Protein AF-A0A395YUE0-F1 (afdb_monomer)

Sequence (355 aa):
MDKTCDLAGKCLRLPASAELCIEQNGLIDNGMIQGRGNNLSVLNVDKPVIGCKLRILGKWKNQVVFDSWFCFDESPSFVSNDIIKNILSLTDGEHFCHIYFQTDRTYYFELPYKGETNLGDKVSFTMSGNKKIRKWSDLNKNEYSFLRIFTIPSNTHLTIDNCFQMLPTNQGAYYIFWEYSKRNIIIDGKGCVAGDAKNHIYNSSIVKGSKYYGEWGYIFCCQACSNFKFSGITLEYAFGDCISYTADYSNENIRNRVANDLLIDNLKIRYARRNGVTVAATNVIVQNTFFEGCGTSSIHGTAPKSAIDFEPDEIRWFPEIGNVNVQMRYCRFINNIHDISSTFNNLYDYGKIAT

Organism: Parabacteroides distasonis (NCBI:txid823)

InterPro domains:
  IPR011050 Pectin lyase fold/virulence factor [SSF51126] (141-343)
  IPR012334 Pectin lyase fold [G3DSA:2.160.20.10] (84-342)

Nearest PDB structures (foldseek):
  4xm3-assembly1_A  TM=6.991E-01  e=7.526E-04  Enterobacteria phage HK620
  4xkw-assembly1_A  TM=6.902E-01  e=2.529E-03  Enterobacteria phage HK620
  7o13-assembly1_A  TM=3.364E-01  e=1.211E-01  Stutzerimonas stutzeri ATCC 14405 = CCUG 16156

Mean predicted aligned error: 5.55 Å

Foldseek 3Di:
DQAEDAPQQEEDEDDAAEEAEDEDNHAYAAYEYEYNAYEYHYPDDPAARYEPHYAYYYAADAQEAELRNYDDDQDLPDACLRSVQRQLRNHRLPHAHEYEADAPHEHEHELPDQDDQCCQVVADWDDDDPDTDGPPCCCVDPVVCSQERDEHRANYEYAHQEEYEYDADSHQAHEPYDAAAHEHYHYEYQYEYADCLLPHDQPDPCSVPDLRRQQHFEPEEHWLYEQHEYYNYEYYLGSHEDEEFAFDPPDPPLNSGAYEQYYAELYEFEAHQEEPYEAQHENYEHELYEYYQFQHVSRVHHPPQEPYEDEVVCCVVNVSSFYANHYYYNYHYYNTPHHYYYPPPDDDDDDRTDD

Secondary structure (DSSP, 8-state):
---EEE-TT-EEEPPTT-EEEEETT-EEESEEEEEEEEEEEEES-SS--B-TTEEEEEEEB-SEEEGGGB-----TT---HHHHHHHHTTB-SSS-EEEEE-SS-EEEE-----S-S-GGGTS-EEEETTEEEE-GGGGGSGGGGGGEEE-PPSSEEEEE-SEEEEPP---SEEEEEEEES-EEEEEESS-EEE-STTT----STTGGG-TTTTSEEEEEEEES-EEEEEES-EEE--SS-SEEEE--TT-SSGGGTSEEEEEEES-EEE--SS-SEEE-EEEEEEES-EEESTT-GGGT--TT-EEEEE--TTTTT-GGGS-EEEEEES-EEES-SEEEEETT-SS----S---

Radius of gyration: 21.12 Å; Cα contacts (8 Å, |Δi|>4): 994; chains: 1; bounding box: 56×43×58 Å

Solvent-accessible surface area (backbone atoms only — not comparable to full-atom values): 17646 Å² total; per-residue (Å²): 125,76,46,73,47,73,44,82,68,37,74,51,71,53,62,70,63,40,74,49,75,44,53,68,42,31,27,41,25,37,21,33,43,34,35,49,52,17,37,71,46,81,43,81,58,98,55,44,34,33,37,83,57,42,42,56,44,64,28,16,63,23,55,61,47,56,53,67,44,39,50,81,64,78,51,85,84,39,72,36,53,62,58,57,50,30,62,54,34,45,38,56,33,79,52,65,21,39,36,38,37,57,61,98,43,55,44,24,27,60,71,86,61,82,73,81,38,66,55,74,81,72,38,56,66,48,73,59,84,97,40,79,47,64,42,66,75,52,62,76,39,77,91,39,48,68,38,46,64,40,61,74,50,23,30,27,34,38,35,35,41,20,34,39,38,38,50,63,48,59,61,35,52,35,24,48,30,44,32,70,66,32,38,47,34,37,39,32,40,70,14,37,44,32,42,28,34,82,63,46,45,71,81,47,82,66,56,75,74,44,87,67,61,25,62,53,15,24,42,34,35,34,29,18,21,31,44,40,37,40,31,45,28,33,36,30,22,8,37,2,22,32,33,35,36,28,53,38,90,82,54,87,54,68,86,63,14,38,13,33,47,34,39,41,34,41,31,38,36,31,35,8,8,13,21,29,30,36,40,11,26,28,43,32,41,41,28,54,26,38,34,34,35,8,18,25,76,93,38,69,34,34,85,88,10,10,29,32,27,32,50,39,78,58,26,90,85,40,64,84,32,36,34,36,68,65,46,78,44,77,60,46,78,44,74,37,69,28,66,68,47,44,52,80,80,76,80,92,78,95,70,93,53,68,79

pLDDT: mean 90.21, std 12.85, range [31.89, 98.94]

Structure (mmCIF, N/CA/C/O backbone):
data_AF-A0A395YUE0-F1
#
_entry.id   AF-A0A395YUE0-F1
#
loop_
_atom_site.group_PDB
_atom_site.id
_atom_site.type_symbol
_atom_site.label_atom_id
_atom_site.label_alt_id
_atom_site.label_comp_id
_atom_site.label_asym_id
_atom_site.label_entity_id
_atom_site.label_seq_id
_atom_site.pdbx_PDB_ins_code
_atom_site.Cartn_x
_atom_site.Cartn_y
_atom_site.Cartn_z
_atom_site.occupancy
_atom_site.B_iso_or_equiv
_atom_site.auth_seq_id
_atom_site.auth_comp_id
_atom_site.auth_asym_id
_atom_site.auth_atom_id
_atom_site.pdbx_PDB_model_num
ATOM 1 N N . MET A 1 1 ? -28.273 0.794 27.130 1.00 49.69 1 MET A N 1
ATOM 2 C CA . MET A 1 1 ? -27.933 2.181 26.751 1.00 49.69 1 MET A CA 1
ATOM 3 C C . MET A 1 1 ? -26.508 2.143 26.261 1.00 49.69 1 MET A C 1
ATOM 5 O O . MET A 1 1 ? -25.656 1.737 27.042 1.00 49.69 1 MET A O 1
ATOM 9 N N . ASP A 1 2 ? -26.273 2.511 25.006 1.00 61.38 2 ASP A N 1
ATOM 10 C CA . ASP A 1 2 ? -24.914 2.693 24.497 1.00 61.38 2 ASP A CA 1
ATOM 11 C C . ASP A 1 2 ? -24.279 3.841 25.303 1.00 61.38 2 ASP A C 1
ATOM 13 O O . ASP A 1 2 ? -24.868 4.919 25.431 1.00 61.38 2 ASP A O 1
ATOM 17 N N . LYS A 1 3 ? -23.143 3.580 25.958 1.00 80.75 3 LYS A N 1
ATOM 18 C CA . LYS A 1 3 ? -22.438 4.583 26.768 1.00 80.75 3 LYS A CA 1
ATOM 19 C C . LYS A 1 3 ? -21.299 5.156 25.940 1.00 80.75 3 LYS A C 1
ATOM 21 O O . LYS A 1 3 ? -20.278 4.498 25.755 1.00 80.75 3 LYS A O 1
ATOM 26 N N . THR A 1 4 ? -21.466 6.391 25.485 1.00 89.56 4 THR A N 1
ATOM 27 C CA . THR A 1 4 ? -20.398 7.130 24.810 1.00 89.56 4 THR A CA 1
ATOM 28 C C . THR A 1 4 ? -19.529 7.862 25.831 1.00 89.56 4 THR A C 1
ATOM 30 O O . THR A 1 4 ? -20.017 8.679 26.612 1.00 89.56 4 THR A O 1
ATOM 33 N N . CYS A 1 5 ? -18.232 7.581 25.815 1.00 93.19 5 CYS A N 1
ATOM 34 C CA . CYS A 1 5 ? -17.178 8.339 26.468 1.00 93.19 5 CYS A CA 1
ATOM 35 C C . CYS A 1 5 ? -16.613 9.362 25.472 1.00 93.19 5 CYS A C 1
ATOM 37 O O . CYS A 1 5 ? -15.752 9.049 24.650 1.00 93.19 5 CYS A O 1
ATOM 39 N N . ASP A 1 6 ? -17.125 10.589 25.538 1.00 95.25 6 ASP A N 1
ATOM 40 C CA . ASP A 1 6 ? -16.590 11.729 24.793 1.00 95.25 6 ASP A CA 1
ATOM 41 C C . ASP A 1 6 ? -15.379 12.311 25.544 1.00 95.25 6 ASP A C 1
ATOM 43 O O . ASP A 1 6 ? -15.501 12.769 26.685 1.00 95.25 6 ASP A O 1
ATOM 47 N N . LEU A 1 7 ? -14.200 12.291 24.916 1.00 96.75 7 LEU A N 1
ATOM 48 C CA . LEU A 1 7 ? -12.974 12.836 25.504 1.00 96.75 7 LEU A CA 1
ATOM 49 C C . LEU A 1 7 ? -12.869 14.370 25.399 1.00 96.75 7 LEU A C 1
ATOM 51 O O . LEU A 1 7 ? -11.935 14.950 25.958 1.00 96.75 7 LEU A O 1
ATOM 55 N N . ALA A 1 8 ? -13.798 15.048 24.721 1.00 96.50 8 ALA A N 1
ATOM 56 C CA . ALA A 1 8 ? -13.849 16.500 24.538 1.00 96.50 8 ALA A CA 1
ATOM 57 C C . ALA A 1 8 ? -12.523 17.102 24.025 1.00 96.50 8 ALA A C 1
ATOM 59 O O . ALA A 1 8 ? -12.035 18.117 24.527 1.00 96.50 8 ALA A O 1
ATOM 60 N N . GLY A 1 9 ? -11.895 16.425 23.063 1.00 96.50 9 GLY A N 1
ATOM 61 C CA . GLY A 1 9 ? -10.602 16.775 22.474 1.00 96.50 9 GLY A CA 1
ATOM 62 C C . GLY A 1 9 ? -9.386 16.491 23.366 1.00 96.50 9 GLY A C 1
ATOM 63 O O . GLY A 1 9 ? -8.257 16.793 22.974 1.00 96.50 9 GLY A O 1
ATOM 64 N N . LYS A 1 10 ? -9.573 15.925 24.566 1.00 97.81 10 LYS A N 1
ATOM 65 C CA . LYS A 1 10 ? -8.487 15.660 25.523 1.00 97.81 10 LYS A CA 1
ATOM 66 C C . LYS A 1 10 ? -7.746 14.360 25.206 1.00 97.81 10 LYS A C 1
ATOM 68 O O . LYS A 1 10 ? -8.186 13.529 24.415 1.00 97.81 10 LYS A O 1
ATOM 73 N N . CYS A 1 11 ? -6.593 14.194 25.855 1.00 97.38 11 CYS A N 1
ATOM 74 C CA . CYS A 1 11 ? -5.769 12.993 25.764 1.00 97.38 11 CYS A CA 1
ATOM 75 C C . CYS A 1 11 ? -5.911 12.133 27.024 1.00 97.38 11 CYS A C 1
ATOM 77 O O . CYS A 1 11 ? -5.526 12.563 28.115 1.00 97.38 11 CYS A O 1
ATOM 79 N N . LEU A 1 12 ? -6.410 10.909 26.860 1.00 96.12 12 LEU A N 1
ATOM 80 C CA . LEU A 1 12 ? -6.368 9.857 27.866 1.00 96.12 12 LEU A CA 1
ATOM 81 C C . LEU A 1 12 ? -5.023 9.123 27.762 1.00 96.12 12 LEU A C 1
ATOM 83 O O . LEU A 1 12 ? -4.766 8.382 26.811 1.00 96.12 12 LEU A O 1
ATOM 87 N N . ARG A 1 13 ? -4.149 9.331 28.750 1.00 96.50 13 ARG A N 1
ATOM 88 C CA . ARG A 1 13 ? -2.855 8.642 28.845 1.00 96.50 13 ARG A CA 1
ATOM 89 C C . ARG A 1 13 ? -3.000 7.419 29.734 1.00 96.50 13 ARG A C 1
ATOM 91 O O . ARG A 1 13 ? -3.295 7.560 30.920 1.00 96.50 13 ARG A O 1
ATOM 98 N N . LEU A 1 14 ? -2.761 6.239 29.173 1.00 95.81 14 LEU A N 1
ATOM 99 C CA . LEU A 1 14 ? -2.869 5.002 29.933 1.00 95.81 14 LEU A CA 1
ATOM 100 C C . LEU A 1 14 ? -1.641 4.802 30.842 1.00 95.81 14 LEU A C 1
ATOM 102 O O . LEU A 1 14 ? -0.514 5.145 30.451 1.00 95.81 14 LEU A O 1
ATOM 106 N N . PRO A 1 15 ? -1.824 4.234 32.049 1.00 94.81 15 PRO A N 1
ATOM 107 C CA . PRO A 1 15 ? -0.714 3.714 32.835 1.00 94.81 15 PRO A CA 1
ATOM 108 C C . PRO A 1 15 ? 0.052 2.660 32.031 1.00 94.81 15 PRO A C 1
ATOM 110 O O . PRO A 1 15 ? -0.541 1.916 31.251 1.00 94.81 15 PRO A O 1
ATOM 113 N N . ALA A 1 16 ? 1.372 2.598 32.202 1.00 93.50 16 ALA A N 1
ATOM 114 C CA . ALA A 1 16 ? 2.200 1.652 31.458 1.00 93.50 16 ALA A CA 1
ATOM 115 C C . ALA A 1 16 ? 1.753 0.204 31.709 1.00 93.50 16 ALA A C 1
ATOM 117 O O . ALA A 1 16 ? 1.457 -0.162 32.845 1.00 93.50 16 ALA A O 1
ATOM 118 N N . SER A 1 17 ? 1.711 -0.595 30.641 1.00 88.31 17 SER A N 1
ATOM 119 C CA . SER A 1 17 ? 1.343 -2.020 30.668 1.00 88.31 17 SER A CA 1
ATOM 120 C C . SER A 1 17 ? -0.068 -2.354 31.179 1.00 88.31 17 SER A C 1
ATOM 122 O O . SER A 1 17 ? -0.376 -3.528 31.362 1.00 88.31 17 SER A O 1
ATOM 124 N N . ALA A 1 18 ? -0.934 -1.362 31.408 1.00 93.75 18 ALA A N 1
ATOM 125 C CA . ALA A 1 18 ? -2.342 -1.603 31.714 1.00 93.75 18 ALA A CA 1
ATOM 126 C C . ALA A 1 18 ? -3.106 -2.149 30.493 1.00 93.75 18 ALA A C 1
ATOM 128 O O . ALA A 1 18 ? -2.681 -1.996 29.345 1.00 93.75 18 ALA A O 1
ATOM 129 N N . GLU A 1 19 ? -4.277 -2.715 30.733 1.00 94.75 19 GLU A N 1
ATOM 130 C CA . GLU A 1 19 ? -5.226 -3.080 29.687 1.00 94.75 19 GLU A CA 1
ATOM 131 C C . GLU A 1 19 ? -6.331 -2.024 29.612 1.00 94.75 19 GLU A C 1
ATOM 133 O O . GLU A 1 19 ? -6.874 -1.609 30.638 1.00 94.75 19 GLU A O 1
ATOM 138 N N . LEU A 1 20 ? -6.647 -1.566 28.401 1.00 95.12 20 LEU A N 1
ATOM 139 C CA . LEU A 1 20 ? -7.863 -0.809 28.132 1.00 95.12 20 LEU A CA 1
ATOM 140 C C . LEU A 1 20 ? -8.921 -1.802 27.650 1.00 95.12 20 LEU A C 1
ATOM 142 O O . LEU A 1 20 ? -8.842 -2.276 26.523 1.00 95.12 20 LEU A O 1
ATOM 146 N N . CYS A 1 21 ? -9.894 -2.119 28.500 1.00 94.12 21 CYS A N 1
ATOM 147 C CA . CYS A 1 21 ? -11.018 -2.977 28.134 1.00 94.12 21 CYS A CA 1
ATOM 148 C C . CYS A 1 21 ? -12.243 -2.122 27.784 1.00 94.12 21 CYS A C 1
ATOM 150 O O . CYS A 1 21 ? -12.598 -1.216 28.545 1.00 94.12 21 CYS A O 1
ATOM 152 N N . ILE A 1 22 ? -12.887 -2.408 26.651 1.00 92.44 22 ILE A N 1
ATOM 153 C CA . ILE A 1 22 ? -14.180 -1.833 26.273 1.00 92.44 22 ILE A CA 1
ATOM 154 C C . ILE A 1 22 ? -15.207 -2.965 26.164 1.00 92.44 22 ILE A C 1
ATOM 156 O O . ILE A 1 22 ? -15.038 -3.901 25.383 1.00 92.44 22 ILE A O 1
ATOM 160 N N . GLU A 1 23 ? -16.278 -2.862 26.951 1.00 88.50 23 GLU A N 1
ATOM 161 C CA . GLU A 1 23 ? -17.334 -3.874 27.074 1.00 88.50 23 GLU A CA 1
ATOM 162 C C . GLU A 1 23 ? -18.720 -3.279 26.763 1.00 88.50 23 GLU A C 1
ATOM 164 O O . GLU A 1 23 ? -18.918 -2.063 26.832 1.00 88.50 23 GLU A O 1
ATOM 169 N N . GLN A 1 24 ? -19.707 -4.142 26.487 1.00 81.06 24 GLN A N 1
ATOM 170 C CA . GLN A 1 24 ? -21.148 -3.815 26.496 1.00 81.06 24 GLN A CA 1
ATOM 171 C C . GLN A 1 24 ? -21.563 -2.626 25.598 1.00 81.06 24 GLN A C 1
ATOM 173 O O . GLN A 1 24 ? -22.398 -1.807 25.988 1.00 81.06 24 GLN A O 1
ATOM 178 N N . ASN A 1 25 ? -21.004 -2.528 24.388 1.00 78.81 25 ASN A N 1
ATOM 179 C CA . ASN A 1 25 ? -21.237 -1.432 23.430 1.00 78.81 25 ASN A CA 1
ATOM 180 C C . ASN A 1 25 ? -20.823 -0.041 23.956 1.00 78.81 25 ASN A C 1
ATOM 182 O O . ASN A 1 25 ? -21.442 0.973 23.621 1.00 78.81 25 ASN A O 1
ATOM 186 N N . GLY A 1 26 ? -19.786 0.026 24.798 1.00 90.44 26 GLY A N 1
ATOM 187 C CA . GLY A 1 26 ? -19.111 1.285 25.106 1.00 90.44 26 GLY A CA 1
ATOM 188 C C . GLY A 1 26 ? -18.445 1.875 23.860 1.00 90.44 26 GLY A C 1
ATOM 189 O O . GLY A 1 26 ? -17.808 1.155 23.099 1.00 90.44 26 GLY A O 1
ATOM 190 N N . LEU A 1 27 ? -18.575 3.185 23.663 1.00 93.94 27 LEU A N 1
ATOM 191 C CA . LEU A 1 27 ? -17.957 3.910 22.551 1.00 93.94 27 LEU A CA 1
ATOM 192 C C . LEU A 1 27 ? -17.028 4.987 23.106 1.00 93.94 27 LEU A C 1
ATOM 194 O O . LEU A 1 27 ? -17.472 5.798 23.910 1.00 93.94 27 LEU A O 1
ATOM 198 N N . ILE A 1 28 ? -15.770 5.042 22.676 1.00 95.75 28 ILE A N 1
ATOM 199 C CA . ILE A 1 28 ? -14.848 6.143 22.996 1.00 95.75 28 ILE A CA 1
ATOM 200 C C . ILE A 1 28 ? -14.572 6.983 21.746 1.00 95.75 28 ILE A C 1
ATOM 202 O O . ILE A 1 28 ? -14.241 6.441 20.692 1.00 95.75 28 ILE A O 1
ATOM 206 N N . ASP A 1 29 ? -14.723 8.305 21.844 1.00 96.69 29 ASP A N 1
ATOM 207 C CA . ASP A 1 29 ? -14.589 9.206 20.691 1.00 96.69 29 ASP A CA 1
ATOM 208 C C . ASP A 1 29 ? -14.068 10.605 21.074 1.00 96.69 29 ASP A C 1
ATOM 210 O O . ASP A 1 29 ? -13.910 10.936 22.251 1.00 96.69 29 ASP A O 1
ATOM 214 N N . ASN A 1 30 ? -13.819 11.434 20.055 1.00 96.25 30 ASN A N 1
ATOM 215 C CA . ASN A 1 30 ? -13.556 12.871 20.152 1.00 96.25 30 ASN A CA 1
ATOM 216 C C . ASN A 1 30 ? -12.376 13.215 21.075 1.00 96.25 30 ASN A C 1
ATOM 218 O O . ASN A 1 30 ? -12.513 13.930 22.067 1.00 96.25 30 ASN A O 1
ATOM 222 N N . GLY A 1 31 ? -11.187 12.710 20.750 1.00 97.31 31 GLY A N 1
ATOM 223 C CA . GLY A 1 31 ? -9.967 12.984 21.506 1.00 97.31 31 GLY A CA 1
ATOM 224 C C . GLY A 1 31 ? -8.824 12.053 21.136 1.00 97.31 31 GLY A C 1
ATOM 225 O O . GLY A 1 31 ? -8.735 11.570 20.009 1.00 97.31 31 GLY A O 1
ATOM 226 N N . MET A 1 32 ? -7.923 11.811 22.084 1.00 98.06 32 MET A N 1
ATOM 227 C CA . MET A 1 32 ? -6.752 10.959 21.881 1.00 98.06 32 MET A CA 1
ATOM 228 C C . MET A 1 32 ? -6.652 9.897 22.972 1.00 98.06 32 MET A C 1
ATOM 230 O O . MET A 1 32 ? -6.802 10.216 24.151 1.00 98.06 32 MET A O 1
ATOM 234 N N . ILE A 1 33 ? -6.299 8.670 22.595 1.00 97.19 33 ILE A N 1
ATOM 235 C CA . ILE A 1 33 ? -5.817 7.650 23.533 1.00 97.19 33 ILE A CA 1
ATOM 236 C C . ILE A 1 33 ? -4.336 7.384 23.281 1.00 97.19 33 ILE A C 1
ATOM 238 O O . ILE A 1 33 ? -3.911 7.205 22.139 1.00 97.19 33 ILE A O 1
ATOM 242 N N . GLN A 1 34 ? -3.533 7.376 24.345 1.00 97.31 34 GLN A N 1
ATOM 243 C CA . GLN A 1 34 ? -2.093 7.150 24.246 1.00 97.31 34 GLN A CA 1
ATOM 244 C C . GLN A 1 34 ? -1.657 5.922 25.048 1.00 97.31 34 GLN A C 1
ATOM 246 O O . GLN A 1 34 ? -1.639 5.953 26.283 1.00 97.31 34 GLN A O 1
ATOM 251 N N . GLY A 1 35 ? -1.239 4.882 24.323 1.00 96.56 35 GLY A N 1
ATOM 252 C CA . GLY A 1 35 ? -0.668 3.656 24.868 1.00 96.56 35 GLY A CA 1
ATOM 253 C C . GLY A 1 35 ? 0.822 3.782 25.210 1.00 96.56 35 GLY A C 1
ATOM 254 O O . GLY A 1 35 ? 1.588 4.528 24.592 1.00 96.56 35 GLY A O 1
ATOM 255 N N . ARG A 1 36 ? 1.257 3.030 26.213 1.00 95.12 36 ARG A N 1
ATOM 256 C CA . ARG A 1 36 ? 2.627 2.904 26.726 1.00 95.12 36 ARG A CA 1
ATOM 257 C C . ARG A 1 36 ? 2.970 1.420 26.906 1.00 95.12 36 ARG A C 1
ATOM 259 O O . ARG A 1 36 ? 3.405 1.005 27.978 1.00 95.12 36 ARG A O 1
ATOM 266 N N . GLY A 1 37 ? 2.737 0.631 25.856 1.00 94.50 37 GLY A N 1
ATOM 267 C CA . GLY A 1 37 ? 2.844 -0.831 25.872 1.00 94.50 37 GLY A CA 1
ATOM 268 C C . GLY A 1 37 ? 1.578 -1.512 26.396 1.00 94.50 37 GLY A C 1
ATOM 269 O O . GLY A 1 37 ? 1.680 -2.530 27.071 1.00 94.50 37 GLY A O 1
ATOM 270 N N . ASN A 1 38 ? 0.417 -0.906 26.143 1.00 96.00 38 ASN A N 1
ATOM 271 C CA . ASN A 1 38 ? -0.894 -1.383 26.587 1.00 96.00 38 ASN A CA 1
ATOM 272 C C . ASN A 1 38 ? -1.518 -2.351 25.574 1.00 96.00 38 ASN A C 1
ATOM 274 O O . ASN A 1 38 ? -1.152 -2.331 24.399 1.00 96.00 38 ASN A O 1
ATOM 278 N N . ASN A 1 39 ? -2.518 -3.109 26.018 1.00 95.38 39 ASN A N 1
ATOM 279 C CA . ASN A 1 39 ? -3.440 -3.843 25.148 1.00 95.38 39 ASN A CA 1
ATOM 280 C C . ASN A 1 39 ? -4.806 -3.154 25.136 1.00 95.38 39 ASN A C 1
ATOM 282 O O . ASN A 1 39 ? -5.201 -2.543 26.131 1.00 95.38 39 ASN A O 1
ATOM 286 N N . LEU A 1 40 ? -5.503 -3.254 24.009 1.00 95.94 40 LEU A N 1
ATOM 287 C CA . LEU A 1 40 ? -6.905 -2.905 23.848 1.00 95.94 40 LEU A CA 1
ATOM 288 C C . LEU A 1 40 ? -7.698 -4.204 23.686 1.00 95.94 40 LEU A C 1
ATOM 290 O O . LEU A 1 40 ? -7.522 -4.917 22.701 1.00 95.94 40 LEU A O 1
ATOM 294 N N . SER A 1 41 ? -8.595 -4.469 24.627 1.00 94.31 41 SER A N 1
ATOM 295 C CA . SER A 1 41 ? -9.501 -5.613 24.572 1.00 94.31 41 SER A CA 1
ATOM 296 C C . SER A 1 41 ? -10.923 -5.141 24.337 1.00 94.31 41 SER A C 1
ATOM 298 O O . SER A 1 41 ? -11.395 -4.188 24.959 1.00 94.31 41 SER A O 1
ATOM 300 N N . VAL A 1 42 ? -11.601 -5.818 23.420 1.00 93.31 42 VAL A N 1
ATOM 301 C CA . VAL A 1 42 ? -12.944 -5.477 22.960 1.00 93.31 42 VAL A CA 1
ATOM 302 C C . VAL A 1 42 ? -13.817 -6.715 23.159 1.00 93.31 42 VAL A C 1
ATOM 304 O O . VAL A 1 42 ? -13.632 -7.716 22.469 1.00 93.31 42 VAL A O 1
ATOM 307 N N . LEU A 1 43 ? -14.705 -6.681 24.158 1.00 88.75 43 LEU A N 1
ATOM 308 C CA . LEU A 1 43 ? -15.433 -7.860 24.646 1.00 88.75 43 LEU A CA 1
ATOM 309 C C . LEU A 1 43 ? -16.952 -7.694 24.517 1.00 88.75 43 LEU A C 1
ATOM 311 O O . LEU A 1 43 ? -17.506 -6.663 24.902 1.00 88.75 43 LEU A O 1
ATOM 315 N N . ASN A 1 44 ? -17.632 -8.755 24.064 1.00 79.75 44 ASN A N 1
ATOM 316 C CA . ASN A 1 44 ? -19.099 -8.851 23.999 1.00 79.75 44 ASN A CA 1
ATOM 317 C C . ASN A 1 44 ? -19.756 -7.651 23.292 1.00 79.75 44 ASN A C 1
ATOM 319 O O . ASN A 1 44 ? -20.623 -6.983 23.862 1.00 79.75 44 ASN A O 1
ATOM 323 N N . VAL A 1 45 ? -19.308 -7.353 22.072 1.00 75.50 45 VAL A N 1
ATOM 324 C CA . VAL A 1 45 ? -19.790 -6.209 21.290 1.00 75.50 45 VAL A CA 1
ATOM 325 C C . VAL A 1 45 ? -20.170 -6.603 19.873 1.00 75.50 45 VAL A C 1
ATOM 327 O O . VAL A 1 45 ? -19.389 -7.232 19.166 1.00 75.50 45 VAL A O 1
ATOM 330 N N . ASP A 1 46 ? -21.349 -6.132 19.469 1.00 83.81 46 ASP A N 1
ATOM 331 C CA . ASP A 1 46 ? -21.893 -6.258 18.110 1.00 83.81 46 ASP A CA 1
ATOM 332 C C . ASP A 1 46 ? -21.790 -4.933 17.330 1.00 83.81 46 ASP A C 1
ATOM 334 O O . ASP A 1 46 ? -22.217 -4.832 16.179 1.00 83.81 46 ASP A O 1
ATOM 338 N N . LYS A 1 47 ? -21.267 -3.882 17.973 1.00 89.19 47 LYS A N 1
ATOM 339 C CA . LYS A 1 47 ? -21.147 -2.526 17.432 1.00 89.19 47 LYS A CA 1
ATOM 340 C C . LYS A 1 47 ? -19.714 -2.008 17.560 1.00 89.19 47 LYS A C 1
ATOM 342 O O . LYS A 1 47 ? -18.988 -2.443 18.456 1.00 89.19 47 LYS A O 1
ATOM 347 N N . PRO A 1 48 ? -19.324 -1.028 16.728 1.00 93.56 48 PRO A N 1
ATOM 348 C CA . PRO A 1 48 ? -18.057 -0.336 16.895 1.00 93.56 48 PRO A CA 1
ATOM 349 C C . PRO A 1 48 ? -17.896 0.310 18.274 1.00 93.56 48 PRO A C 1
ATOM 351 O O . PRO A 1 48 ? -18.855 0.831 18.845 1.00 93.56 48 PRO A O 1
ATOM 354 N N . VAL A 1 49 ? -16.659 0.320 18.765 1.00 95.25 49 VAL A N 1
ATOM 355 C CA . VAL A 1 49 ? -16.277 0.816 20.097 1.00 95.25 49 VAL A CA 1
ATOM 356 C C . VAL A 1 49 ? -15.345 2.028 20.051 1.00 95.25 49 VAL A C 1
ATOM 358 O O . VAL A 1 49 ? -15.145 2.699 21.062 1.00 95.25 49 VAL A O 1
ATOM 361 N N . ILE A 1 50 ? -14.788 2.343 18.882 1.00 96.62 50 ILE A N 1
ATOM 362 C CA . ILE A 1 50 ? -13.923 3.499 18.640 1.00 96.62 50 ILE A CA 1
ATOM 363 C C . ILE A 1 50 ? -14.587 4.412 17.615 1.00 96.62 50 ILE A C 1
ATOM 365 O O . ILE A 1 50 ? -14.857 3.994 16.493 1.00 96.62 50 ILE A O 1
ATOM 369 N N . GLY A 1 51 ? -14.829 5.667 17.983 1.00 96.06 51 GLY A N 1
ATOM 370 C CA . GLY A 1 51 ? -15.467 6.643 17.105 1.00 96.06 51 GLY A CA 1
ATOM 371 C C . GLY A 1 51 ? -14.536 7.242 16.046 1.00 96.06 51 GLY A C 1
ATOM 372 O O . GLY A 1 51 ? -13.308 7.171 16.137 1.00 96.06 51 GLY A O 1
ATOM 373 N N . CYS A 1 52 ? -15.138 7.864 15.027 1.00 94.75 52 CYS A N 1
ATOM 374 C CA . CYS A 1 52 ? -14.424 8.413 13.868 1.00 94.75 52 CYS A CA 1
ATOM 375 C C . CYS A 1 52 ? -13.526 9.621 14.194 1.00 94.75 52 CYS A C 1
ATOM 377 O O . CYS A 1 52 ? -12.710 10.003 13.359 1.00 94.75 52 CYS A O 1
ATOM 379 N N . LYS A 1 53 ? -13.684 10.259 15.362 1.00 95.06 53 LYS A N 1
ATOM 380 C CA . LYS A 1 53 ? -12.927 11.454 15.779 1.00 95.06 53 LYS A CA 1
ATOM 381 C C . LYS A 1 53 ? -11.867 11.138 16.835 1.00 95.06 53 LYS A C 1
ATOM 383 O O . LYS A 1 53 ? -11.254 12.057 17.386 1.00 95.06 53 LYS A O 1
ATOM 388 N N . LEU A 1 54 ? -11.654 9.863 17.156 1.00 97.19 54 LEU A N 1
ATOM 389 C CA . LEU A 1 54 ? -10.582 9.439 18.044 1.00 97.19 54 LEU A CA 1
ATOM 390 C C . LEU A 1 54 ? -9.253 9.359 17.287 1.00 97.19 54 LEU A C 1
ATOM 392 O O . LEU A 1 54 ? -9.208 8.967 16.124 1.00 97.19 54 LEU A O 1
ATOM 396 N N . ARG A 1 55 ? -8.143 9.660 17.963 1.00 97.44 55 ARG A N 1
ATOM 397 C CA . ARG A 1 55 ? -6.790 9.343 17.487 1.00 97.44 55 ARG A CA 1
ATOM 398 C C . ARG A 1 55 ? -6.093 8.397 18.456 1.00 97.44 55 ARG A C 1
ATOM 400 O O . ARG A 1 55 ? -6.087 8.630 19.666 1.00 97.44 55 ARG A O 1
ATOM 407 N N . ILE A 1 56 ? -5.466 7.360 17.919 1.00 97.62 56 ILE A N 1
ATOM 408 C CA . ILE A 1 56 ? -4.712 6.364 18.679 1.00 97.62 56 ILE A CA 1
ATOM 409 C C . ILE A 1 56 ? -3.224 6.655 18.526 1.00 97.62 56 ILE A C 1
ATOM 411 O O . ILE A 1 56 ? -2.716 6.795 17.418 1.00 97.62 56 ILE A O 1
ATOM 415 N N . LEU A 1 57 ? -2.526 6.781 19.652 1.00 96.31 57 LEU A N 1
ATOM 416 C CA . LEU A 1 57 ? -1.108 7.129 19.712 1.00 96.31 57 LEU A CA 1
ATOM 417 C C . LEU A 1 57 ? -0.350 6.174 20.637 1.00 96.31 57 LEU A C 1
ATOM 419 O O . LEU A 1 57 ? -0.933 5.518 21.503 1.00 96.31 57 LEU A O 1
ATOM 423 N N . GLY A 1 58 ? 0.977 6.191 20.536 1.00 95.00 58 GLY A N 1
ATOM 424 C CA . GLY A 1 58 ? 1.861 5.476 21.455 1.00 95.00 58 GLY A CA 1
ATOM 425 C C . GLY A 1 58 ? 2.103 4.021 21.060 1.00 95.00 58 GLY A C 1
ATOM 426 O O . GLY A 1 58 ? 1.988 3.670 19.893 1.00 95.00 58 GLY A O 1
ATOM 427 N N . LYS A 1 59 ? 2.509 3.196 22.031 1.00 95.56 59 LYS A N 1
ATOM 428 C CA . LYS A 1 59 ? 2.836 1.777 21.810 1.00 95.56 59 LYS A CA 1
ATOM 429 C C . LYS A 1 59 ? 1.703 0.879 22.298 1.00 95.56 59 LYS A C 1
ATOM 431 O O . LYS A 1 59 ? 1.276 1.027 23.448 1.00 95.56 59 LYS A O 1
ATOM 436 N N . TRP A 1 60 ? 1.306 -0.079 21.467 1.00 97.44 60 TRP A N 1
ATOM 437 C CA . TRP A 1 60 ? 0.225 -1.027 21.730 1.00 97.44 60 TRP A CA 1
ATOM 438 C C . TRP A 1 60 ? 0.671 -2.454 21.408 1.00 97.44 60 TRP A C 1
ATOM 440 O O . TRP A 1 60 ? 1.306 -2.676 20.387 1.00 97.44 60 TRP A O 1
ATOM 450 N N . LYS A 1 61 ? 0.363 -3.416 22.276 1.00 96.50 61 LYS A N 1
ATOM 451 C CA . LYS A 1 61 ? 0.852 -4.804 22.198 1.00 96.50 61 LYS A CA 1
ATOM 452 C C . LYS A 1 61 ? -0.238 -5.799 21.795 1.00 96.50 61 LYS A C 1
ATOM 454 O O . LYS A 1 61 ? -0.174 -6.975 22.154 1.00 96.50 61 LYS A O 1
ATOM 459 N N . ASN A 1 62 ? -1.247 -5.324 21.066 1.00 97.88 62 ASN A N 1
ATOM 460 C CA . ASN A 1 62 ? -2.349 -6.175 20.638 1.00 97.88 62 ASN A CA 1
ATOM 461 C C . ASN A 1 62 ? -1.828 -7.332 19.789 1.00 97.88 62 ASN A C 1
ATOM 463 O O . ASN A 1 62 ? -0.988 -7.139 18.914 1.00 97.88 62 ASN A O 1
ATOM 467 N N . GLN A 1 63 ? -2.354 -8.525 20.046 1.00 97.19 63 GLN A N 1
ATOM 468 C CA . GLN A 1 63 ? -2.093 -9.700 19.214 1.00 97.19 63 GLN A CA 1
ATOM 469 C C . GLN A 1 63 ? -3.042 -9.759 18.020 1.00 97.19 63 GLN A C 1
ATOM 471 O O . GLN A 1 63 ? -2.679 -10.276 16.968 1.00 97.19 63 GLN A O 1
ATOM 476 N N . VAL A 1 64 ? -4.257 -9.237 18.197 1.00 97.88 64 VAL A N 1
ATOM 477 C CA . VAL A 1 64 ? -5.300 -9.203 17.179 1.00 97.88 64 VAL A CA 1
ATOM 478 C C . VAL A 1 64 ? -5.981 -7.841 17.208 1.00 97.88 64 VAL A C 1
ATOM 480 O O . VAL A 1 64 ? -6.227 -7.303 18.285 1.00 97.88 64 VAL A O 1
ATOM 483 N N . VAL A 1 65 ? -6.286 -7.295 16.034 1.00 98.19 65 VAL A N 1
ATOM 484 C CA . VAL A 1 65 ? -7.069 -6.067 15.852 1.00 98.19 65 VAL A CA 1
ATOM 485 C C . VAL A 1 65 ? -8.092 -6.308 14.752 1.00 98.19 65 VAL A C 1
ATOM 487 O O . VAL A 1 65 ? -7.750 -6.851 13.704 1.00 98.19 65 VAL A O 1
ATOM 490 N N . PHE A 1 66 ? -9.331 -5.874 14.959 1.00 97.38 66 PHE A N 1
ATOM 491 C CA . PHE A 1 66 ? -10.362 -5.911 13.924 1.00 97.38 66 PHE A CA 1
ATOM 492 C C . PHE A 1 66 ? -10.758 -4.493 13.532 1.00 97.38 66 PHE A C 1
ATOM 494 O O . PHE A 1 66 ? -10.984 -3.637 14.389 1.00 97.38 66 PHE A O 1
ATOM 501 N N . ASP A 1 67 ? -10.887 -4.242 12.234 1.00 97.25 67 ASP A N 1
ATOM 502 C CA . ASP A 1 67 ? -11.401 -2.973 11.729 1.00 97.25 67 ASP A CA 1
ATOM 503 C C . ASP A 1 67 ? -12.851 -2.715 12.182 1.00 97.25 67 ASP A C 1
ATOM 505 O O . ASP A 1 67 ? -13.251 -1.561 12.351 1.00 97.25 67 ASP A O 1
ATOM 509 N N . SER A 1 68 ? -13.624 -3.766 12.482 1.00 95.19 68 SER A N 1
ATOM 510 C CA . SER A 1 68 ? -14.969 -3.678 13.070 1.00 95.19 68 SER A CA 1
ATOM 511 C C . SER A 1 68 ? -15.040 -2.966 14.420 1.00 95.19 68 SER A C 1
ATOM 513 O O . SER A 1 68 ? -16.101 -2.450 14.773 1.00 95.19 68 SER A O 1
ATOM 515 N N . TRP A 1 69 ? -13.920 -2.831 15.137 1.00 96.06 69 TRP A N 1
ATOM 516 C CA . TRP A 1 69 ? -13.853 -2.029 16.361 1.00 96.06 69 TRP A CA 1
ATOM 517 C C . TRP A 1 69 ? -14.072 -0.536 16.109 1.00 96.06 69 TRP A C 1
ATOM 519 O O . TRP A 1 69 ? -14.397 0.200 17.039 1.00 96.06 69 TRP A O 1
ATOM 529 N N . PHE A 1 70 ? -13.908 -0.083 14.868 1.00 96.44 70 PHE A N 1
ATOM 530 C CA . PHE A 1 70 ? -13.957 1.318 14.485 1.00 96.44 70 PHE A CA 1
ATOM 531 C C . PHE A 1 70 ? -15.280 1.656 13.811 1.00 96.44 70 PHE A C 1
ATOM 533 O O . PHE A 1 70 ? -15.779 0.914 12.957 1.00 96.44 70 PHE A O 1
ATOM 540 N N . CYS A 1 71 ? -15.848 2.799 14.199 1.00 95.00 71 CYS A N 1
ATOM 541 C CA . CYS A 1 71 ? -16.928 3.428 13.464 1.00 95.00 71 CYS A CA 1
ATOM 542 C C . CYS A 1 71 ? -16.466 3.657 12.027 1.00 95.00 71 CYS A C 1
ATOM 544 O O . CYS A 1 71 ? -15.299 3.949 11.768 1.00 95.00 71 CYS A O 1
ATOM 546 N N . PHE A 1 72 ? -17.399 3.503 11.102 1.00 92.94 72 PHE A N 1
ATOM 547 C CA . PHE A 1 72 ? -17.143 3.542 9.677 1.00 92.94 72 PHE A CA 1
ATOM 548 C C . PHE A 1 72 ? -18.300 4.271 8.998 1.00 92.94 72 PHE A C 1
ATOM 550 O O . PHE A 1 72 ? -19.447 4.147 9.427 1.00 92.94 72 PHE A O 1
ATOM 557 N N . ASP A 1 73 ? -17.976 5.036 7.964 1.00 92.44 73 ASP A N 1
ATOM 558 C CA . ASP A 1 73 ? -18.932 5.672 7.068 1.00 92.44 73 ASP A CA 1
ATOM 559 C C . ASP A 1 73 ? -18.591 5.194 5.655 1.00 92.44 73 ASP A C 1
ATOM 561 O O . ASP A 1 73 ? -17.466 5.358 5.180 1.00 92.44 73 ASP A O 1
ATOM 565 N N . GLU A 1 74 ? -19.562 4.537 5.027 1.00 89.12 74 GLU A N 1
ATOM 566 C CA . GLU A 1 74 ? -19.434 3.923 3.707 1.00 89.12 74 GLU A CA 1
ATOM 567 C C . GLU A 1 74 ? -19.506 4.933 2.556 1.00 89.12 74 GLU A C 1
ATOM 569 O O . GLU A 1 74 ? -19.297 4.570 1.396 1.00 89.12 74 GLU A O 1
ATOM 574 N N . SER A 1 75 ? -19.799 6.203 2.853 1.00 93.94 75 SER A N 1
ATOM 575 C CA . SER A 1 75 ? -19.903 7.242 1.841 1.00 93.94 75 SER A CA 1
ATOM 576 C C . SER A 1 75 ? -18.571 7.442 1.104 1.00 93.94 75 SER A C 1
ATOM 578 O O . SER A 1 75 ? -17.539 7.672 1.741 1.00 93.94 75 SER A O 1
ATOM 580 N N . PRO A 1 76 ? -18.578 7.519 -0.241 1.00 90.94 76 PRO A N 1
ATOM 581 C CA . PRO A 1 76 ? -17.403 7.895 -1.030 1.00 90.94 76 PRO A CA 1
ATOM 582 C C . PRO A 1 76 ? -16.806 9.264 -0.683 1.00 90.94 76 PRO A C 1
ATOM 584 O O . PRO A 1 76 ? -15.673 9.555 -1.058 1.00 90.94 76 PRO A O 1
ATOM 587 N N . SER A 1 77 ? -17.557 10.129 0.008 1.00 93.62 77 SER A N 1
ATOM 588 C CA . SER A 1 77 ? -17.064 11.426 0.479 1.00 93.62 77 SER A CA 1
ATOM 589 C C . SER A 1 77 ? -16.327 11.355 1.818 1.00 93.62 77 SER A C 1
ATOM 591 O O . SER A 1 77 ? -15.754 12.359 2.242 1.00 93.62 77 SER A O 1
ATOM 593 N N . PHE A 1 78 ? -16.386 10.223 2.522 1.00 96.00 78 PHE A N 1
ATOM 594 C CA . PHE A 1 78 ? -15.787 10.077 3.838 1.00 96.00 78 PHE A CA 1
ATOM 595 C C . PHE A 1 78 ? -14.337 9.589 3.730 1.00 96.00 78 PHE A C 1
ATOM 597 O O . PHE A 1 78 ? -14.050 8.476 3.294 1.00 96.00 78 PHE A O 1
ATOM 604 N N . VAL A 1 79 ? -13.401 10.441 4.151 1.00 97.00 79 VAL A N 1
ATOM 605 C CA . VAL A 1 79 ? -11.963 10.164 4.085 1.00 97.00 79 VAL A CA 1
ATOM 606 C C . VAL A 1 79 ? -11.518 9.367 5.311 1.00 97.00 79 VAL A C 1
ATOM 608 O O . VAL A 1 79 ? -11.447 9.877 6.426 1.00 97.00 79 VAL A O 1
ATOM 611 N N . SER A 1 80 ? -11.142 8.114 5.088 1.00 97.75 80 SER A N 1
ATOM 612 C CA . SER A 1 80 ? -10.847 7.117 6.119 1.00 97.75 80 SER A CA 1
ATOM 613 C C . SER A 1 80 ? -9.384 7.065 6.571 1.00 97.75 80 SER A C 1
ATOM 615 O O . SER A 1 80 ? -8.995 6.146 7.295 1.00 97.75 80 SER A O 1
ATOM 617 N N . ASN A 1 81 ? -8.549 8.029 6.165 1.00 98.00 81 ASN A N 1
ATOM 618 C CA . ASN A 1 81 ? -7.120 8.044 6.492 1.00 98.00 81 ASN A CA 1
ATOM 619 C C . ASN A 1 81 ? -6.849 7.859 7.991 1.00 98.00 81 ASN A C 1
ATOM 621 O O . ASN A 1 81 ? -5.965 7.086 8.354 1.00 98.00 81 ASN A O 1
ATOM 625 N N . ASP A 1 82 ? -7.587 8.557 8.855 1.00 96.94 82 ASP A N 1
ATOM 626 C CA . ASP A 1 82 ? -7.358 8.497 10.301 1.00 96.94 82 ASP A CA 1
ATOM 627 C C . ASP A 1 82 ? -7.811 7.164 10.908 1.00 96.94 82 ASP A C 1
ATOM 629 O O . ASP A 1 82 ? -7.136 6.649 11.796 1.00 96.94 82 ASP A O 1
ATOM 633 N N . ILE A 1 83 ? -8.871 6.542 10.380 1.00 97.75 83 ILE A N 1
ATOM 634 C CA . ILE A 1 83 ? -9.309 5.207 10.814 1.00 97.75 83 ILE A CA 1
ATOM 635 C C . ILE A 1 83 ? -8.247 4.164 10.464 1.00 97.75 83 ILE A C 1
ATOM 637 O O . ILE A 1 83 ? -7.802 3.436 11.349 1.00 97.75 83 ILE A O 1
ATOM 641 N N . ILE A 1 84 ? -7.782 4.132 9.208 1.00 98.38 84 ILE A N 1
ATOM 642 C CA . ILE A 1 84 ? -6.735 3.191 8.778 1.00 98.38 84 ILE A CA 1
ATOM 643 C C . ILE A 1 84 ? -5.467 3.395 9.622 1.00 98.38 84 ILE A C 1
ATOM 645 O O . ILE A 1 84 ? -4.896 2.431 10.132 1.00 98.38 84 ILE A O 1
ATOM 649 N N . LYS A 1 85 ? -5.047 4.650 9.842 1.00 98.19 85 LYS A N 1
ATOM 650 C CA . LYS A 1 85 ? -3.879 4.971 10.682 1.00 98.19 85 LYS A CA 1
ATOM 651 C C . LYS A 1 85 ? -4.062 4.528 12.128 1.00 98.19 85 LYS A C 1
ATOM 653 O O . LYS A 1 85 ? -3.110 4.027 12.719 1.00 98.19 85 LYS A O 1
ATOM 658 N N . ASN A 1 86 ? -5.249 4.699 12.701 1.00 98.38 86 ASN A N 1
ATOM 659 C CA . ASN A 1 86 ? -5.534 4.255 14.061 1.00 98.38 86 ASN A CA 1
ATOM 660 C C . ASN A 1 86 ? -5.477 2.729 14.183 1.00 98.38 86 ASN A C 1
ATOM 662 O O . ASN A 1 86 ? -4.851 2.234 15.117 1.00 98.38 86 ASN A O 1
ATOM 666 N N . ILE A 1 87 ? -6.069 1.999 13.231 1.00 98.50 87 ILE A N 1
ATOM 667 C CA . ILE A 1 87 ? -6.010 0.532 13.170 1.00 98.50 87 ILE A CA 1
ATOM 668 C C . ILE A 1 87 ? -4.547 0.069 13.120 1.00 98.50 87 ILE A C 1
ATOM 670 O O . ILE A 1 87 ? -4.122 -0.728 13.954 1.00 98.50 87 ILE A O 1
ATOM 674 N N . LEU A 1 88 ? -3.744 0.630 12.209 1.00 98.38 88 LEU A N 1
ATOM 675 C CA . LEU A 1 88 ? -2.317 0.299 12.081 1.00 98.38 88 LEU A CA 1
ATOM 676 C C . LEU A 1 88 ? -1.485 0.713 13.310 1.00 98.38 88 LEU A C 1
ATOM 678 O O . LEU A 1 88 ? -0.440 0.125 13.568 1.00 98.38 88 LEU A O 1
ATOM 682 N N . SER A 1 89 ? -1.934 1.706 14.084 1.00 97.38 89 SER A N 1
ATOM 683 C CA . SER A 1 89 ? -1.246 2.180 15.299 1.00 97.38 89 SER A CA 1
ATOM 684 C C . SER A 1 89 ? -1.467 1.284 16.522 1.00 97.38 89 SER A C 1
ATOM 686 O O . SER A 1 89 ? -0.819 1.484 17.550 1.00 97.38 89 SER A O 1
ATOM 688 N N . LEU A 1 90 ? -2.363 0.295 16.439 1.00 97.81 90 LEU A N 1
ATOM 689 C CA . LEU A 1 90 ? -2.626 -0.664 17.517 1.00 97.81 90 LEU A CA 1
ATOM 690 C C . LEU A 1 90 ? -1.597 -1.808 17.599 1.00 97.81 90 LEU A C 1
ATOM 692 O O . LEU A 1 90 ? -1.780 -2.729 18.395 1.00 97.81 90 LEU A O 1
ATOM 696 N N . THR A 1 91 ? -0.497 -1.721 16.853 1.00 96.56 91 THR A N 1
ATOM 697 C CA . THR A 1 91 ? 0.695 -2.574 16.978 1.00 96.56 91 THR A CA 1
ATOM 698 C C . THR A 1 91 ? 1.932 -1.721 17.280 1.00 96.56 91 THR A C 1
ATOM 700 O O . THR A 1 91 ? 2.061 -0.587 16.817 1.00 96.56 91 THR A O 1
ATOM 703 N N . ASP A 1 92 ? 2.860 -2.253 18.075 1.00 94.94 92 ASP A N 1
ATOM 704 C CA . ASP A 1 92 ? 4.121 -1.597 18.434 1.00 94.94 92 ASP A CA 1
ATOM 705 C C . ASP A 1 92 ? 5.262 -1.922 17.464 1.00 94.94 92 ASP A C 1
ATOM 707 O O . ASP A 1 92 ? 6.342 -1.336 17.554 1.00 94.94 92 ASP A O 1
ATOM 711 N N . GLY A 1 93 ? 5.022 -2.843 16.532 1.00 95.88 93 GLY A N 1
ATOM 712 C CA . GLY A 1 93 ? 6.010 -3.323 15.581 1.00 95.88 93 GLY A CA 1
ATOM 713 C C . GLY A 1 93 ? 7.101 -4.220 16.180 1.00 95.88 93 GLY A C 1
ATOM 714 O O . GLY A 1 93 ? 8.016 -4.634 15.465 1.00 95.88 93 GLY A O 1
ATOM 715 N N . GLU A 1 94 ? 7.044 -4.510 17.481 1.00 96.50 94 GLU A N 1
ATOM 716 C CA . GLU A 1 94 ? 7.976 -5.377 18.210 1.00 96.50 94 GLU A CA 1
ATOM 717 C C . GLU A 1 94 ? 7.362 -6.770 18.417 1.00 96.50 94 GLU A C 1
ATOM 719 O O . GLU A 1 94 ? 8.059 -7.773 18.251 1.00 96.50 94 GLU A O 1
ATOM 724 N N . HIS A 1 95 ? 6.062 -6.831 18.711 1.00 95.75 95 HIS A N 1
ATOM 725 C CA . HIS A 1 95 ? 5.295 -8.060 18.914 1.00 95.75 95 HIS A CA 1
ATOM 726 C C . HIS A 1 95 ? 4.447 -8.375 17.681 1.00 95.75 95 HIS A C 1
ATOM 728 O O . HIS A 1 95 ? 4.007 -7.469 16.976 1.00 95.75 95 HIS A O 1
ATOM 734 N N . PHE A 1 96 ? 4.215 -9.664 17.420 1.00 97.56 96 PHE A N 1
ATOM 735 C CA . PHE A 1 96 ? 3.392 -10.060 16.283 1.00 97.56 96 PHE A CA 1
ATOM 736 C C . PHE A 1 96 ? 1.929 -9.665 16.503 1.00 97.56 96 PHE A C 1
ATOM 738 O O . PHE A 1 96 ? 1.341 -10.039 17.519 1.00 97.56 96 PHE A O 1
ATOM 745 N N . CYS A 1 97 ? 1.358 -8.943 15.541 1.00 98.62 97 CYS A N 1
ATOM 746 C CA . CYS A 1 97 ? -0.035 -8.510 15.551 1.00 98.62 97 CYS A CA 1
ATOM 747 C C . CYS A 1 97 ? -0.722 -8.883 14.237 1.00 98.62 97 CYS A C 1
ATOM 749 O O . CYS A 1 97 ? -0.198 -8.606 13.156 1.00 98.62 97 CYS A O 1
ATOM 751 N N . HIS A 1 98 ? -1.905 -9.486 14.330 1.00 98.81 98 HIS A N 1
ATOM 752 C CA . HIS A 1 98 ? -2.767 -9.765 13.188 1.00 98.81 98 HIS A CA 1
ATOM 753 C C . HIS A 1 98 ? -3.921 -8.766 13.140 1.00 98.81 98 HIS A C 1
ATOM 755 O O . HIS A 1 98 ? -4.762 -8.714 14.032 1.00 98.81 98 HIS A O 1
ATOM 761 N N . ILE A 1 99 ? -3.967 -7.969 12.083 1.00 98.81 99 ILE A N 1
ATOM 762 C CA . ILE A 1 99 ? -5.006 -6.985 11.826 1.00 98.81 99 ILE A CA 1
ATOM 763 C C . ILE A 1 99 ? -5.927 -7.503 10.721 1.00 98.81 99 ILE A C 1
ATOM 765 O O . ILE A 1 99 ? -5.475 -7.824 9.621 1.00 98.81 99 ILE A O 1
ATOM 769 N N . TYR A 1 100 ? -7.223 -7.537 11.006 1.00 98.69 100 TYR A N 1
ATOM 770 C CA . TYR A 1 100 ? -8.263 -7.953 10.075 1.00 98.69 100 TYR A CA 1
ATOM 771 C C . TYR A 1 100 ? -9.022 -6.736 9.554 1.00 98.69 100 TYR A C 1
ATOM 773 O O . TYR A 1 100 ? -9.667 -6.019 10.318 1.00 98.69 100 TYR A O 1
ATOM 781 N N . PHE A 1 101 ? -8.963 -6.545 8.244 1.00 98.44 101 PHE A N 1
ATOM 782 C CA . PHE A 1 101 ? -9.796 -5.637 7.471 1.00 98.44 101 PHE A CA 1
ATOM 783 C C . PHE A 1 101 ? -10.911 -6.463 6.821 1.00 98.44 101 PHE A C 1
ATOM 785 O O . PHE A 1 101 ? -10.716 -7.076 5.768 1.00 98.44 101 PHE A O 1
ATOM 792 N N . GLN A 1 102 ? -12.048 -6.554 7.512 1.00 95.19 102 GLN A N 1
ATOM 793 C CA . GLN A 1 102 ? -13.125 -7.503 7.223 1.00 95.19 102 GLN A CA 1
ATOM 794 C C . GLN A 1 102 ? -13.987 -7.055 6.039 1.00 95.19 102 GLN A C 1
ATOM 796 O O . GLN A 1 102 ? -14.064 -5.863 5.749 1.00 95.19 102 GLN A O 1
ATOM 801 N N . THR A 1 103 ? -14.649 -8.013 5.378 1.00 95.06 103 THR A N 1
ATOM 802 C CA . THR A 1 103 ? -15.494 -7.805 4.186 1.00 95.06 103 THR A CA 1
ATOM 803 C C . THR A 1 103 ? -16.527 -6.680 4.340 1.00 95.06 103 THR A C 1
ATOM 805 O O . THR A 1 103 ? -16.811 -6.197 5.433 1.00 95.06 103 THR A O 1
ATOM 808 N N . ASP A 1 104 ? -17.130 -6.284 3.216 1.00 90.94 104 ASP A N 1
ATOM 809 C CA . ASP A 1 104 ? -18.279 -5.362 3.170 1.00 90.94 104 ASP A CA 1
ATOM 810 C C . ASP A 1 104 ? -17.964 -3.915 3.588 1.00 90.94 104 ASP A C 1
ATOM 812 O O . ASP A 1 104 ? -18.859 -3.124 3.879 1.00 90.94 104 ASP A O 1
ATOM 816 N N . ARG A 1 105 ? -16.679 -3.536 3.563 1.00 94.75 105 ARG A N 1
ATOM 817 C CA . ARG A 1 105 ? -16.214 -2.159 3.769 1.00 94.75 105 ARG A CA 1
ATOM 818 C C . ARG A 1 105 ? -15.379 -1.675 2.588 1.00 94.75 105 ARG A C 1
ATOM 820 O O . ARG A 1 105 ? -14.501 -2.382 2.094 1.00 94.75 105 ARG A O 1
ATOM 827 N N . THR A 1 106 ? -15.625 -0.439 2.161 1.00 97.62 106 THR A N 1
ATOM 828 C CA . THR A 1 106 ? -14.733 0.283 1.245 1.00 97.62 106 THR A CA 1
ATOM 829 C C . THR A 1 106 ? -14.183 1.502 1.961 1.00 97.62 106 THR A C 1
ATOM 831 O O . THR A 1 106 ? -14.893 2.478 2.181 1.00 97.62 106 THR A O 1
ATOM 834 N N . TYR A 1 107 ? -12.908 1.456 2.323 1.00 98.19 107 TYR A N 1
ATOM 835 C CA . TYR A 1 107 ? -12.224 2.596 2.903 1.00 98.19 107 TYR A CA 1
ATOM 836 C C . TYR A 1 107 ? -11.746 3.529 1.793 1.00 98.19 107 TYR A C 1
ATOM 838 O O . TYR A 1 107 ? -10.733 3.273 1.136 1.00 98.19 107 TYR A O 1
ATOM 846 N N . TYR A 1 108 ? -12.468 4.630 1.602 1.00 98.50 108 TYR A N 1
ATOM 847 C CA . TYR A 1 108 ? -12.014 5.718 0.746 1.00 98.50 108 TYR A CA 1
ATOM 848 C C . TYR A 1 108 ? -10.928 6.513 1.463 1.00 98.50 108 TYR A C 1
ATOM 850 O O . TYR A 1 108 ? -11.120 6.957 2.592 1.00 98.50 108 TYR A O 1
ATOM 858 N N . PHE A 1 109 ? -9.771 6.690 0.837 1.00 98.50 109 PHE A N 1
ATOM 859 C CA . PHE A 1 109 ? -8.650 7.425 1.424 1.00 98.50 109 PHE A CA 1
ATOM 860 C C . PHE A 1 109 ? -8.048 8.390 0.409 1.00 98.50 109 PHE A C 1
ATOM 862 O O . PHE A 1 109 ? -8.271 8.269 -0.789 1.00 98.50 109 PHE A O 1
ATOM 869 N N . GLU A 1 110 ? -7.258 9.351 0.863 1.00 97.88 110 GLU A N 1
ATOM 870 C CA . GLU A 1 110 ? -6.595 10.299 -0.028 1.00 97.88 110 GLU A CA 1
ATOM 871 C C . GLU A 1 110 ? -5.128 10.512 0.336 1.00 97.88 110 GLU A C 1
ATOM 873 O O . GLU A 1 110 ? -4.680 10.200 1.440 1.00 97.88 110 GLU A O 1
ATOM 878 N N . LEU A 1 111 ? -4.384 11.124 -0.581 1.00 97.38 111 LEU A N 1
ATOM 879 C CA . LEU A 1 111 ? -3.155 11.822 -0.230 1.00 97.38 111 LEU A CA 1
ATOM 880 C C . LEU A 1 111 ? -3.527 13.154 0.455 1.00 97.38 111 LEU A C 1
ATOM 882 O O . LEU A 1 111 ? -4.145 14.001 -0.203 1.00 97.38 111 LEU A O 1
ATOM 886 N N . PRO A 1 112 ? -3.133 13.389 1.725 1.00 95.88 112 PRO A N 1
ATOM 887 C CA . PRO A 1 112 ? -3.464 14.638 2.419 1.00 95.88 112 PRO A CA 1
ATOM 888 C C . PRO A 1 112 ? -2.753 15.865 1.836 1.00 95.88 112 PRO A C 1
ATOM 890 O O . PRO A 1 112 ? -3.246 16.985 1.941 1.00 95.88 112 PRO A O 1
ATOM 893 N N . TYR A 1 113 ? -1.580 15.678 1.225 1.00 94.69 113 TYR A N 1
ATOM 894 C CA . TYR A 1 113 ? -0.841 16.762 0.589 1.00 94.69 113 TYR A CA 1
ATOM 895 C C . TYR A 1 113 ? -1.576 17.289 -0.651 1.00 94.69 113 TYR A C 1
ATOM 897 O O . TYR A 1 113 ? -1.829 16.542 -1.594 1.00 94.69 113 TYR A O 1
ATOM 905 N N . LYS A 1 114 ? -1.875 18.595 -0.662 1.00 91.50 114 LYS A N 1
ATOM 906 C CA . LYS A 1 114 ? -2.534 19.312 -1.773 1.00 91.50 114 LYS A CA 1
ATOM 907 C C . LYS A 1 114 ? -1.659 20.433 -2.361 1.00 91.50 114 LYS A C 1
ATOM 909 O O . LYS A 1 114 ? -2.180 21.410 -2.892 1.00 91.50 114 LYS A O 1
ATOM 914 N N . GLY A 1 115 ? -0.339 20.337 -2.189 1.00 89.38 115 GLY A N 1
ATOM 915 C CA . GLY A 1 115 ? 0.606 21.372 -2.611 1.00 89.38 115 GLY A CA 1
ATOM 916 C C . GLY A 1 115 ? 1.033 21.259 -4.079 1.00 89.38 115 GLY A C 1
ATOM 917 O O . GLY A 1 115 ? 0.228 20.960 -4.962 1.00 89.38 115 GLY A O 1
ATOM 918 N N . GLU A 1 116 ? 2.309 21.545 -4.344 1.00 86.06 116 GLU A N 1
ATOM 919 C CA . GLU A 1 116 ? 2.874 21.621 -5.691 1.00 86.06 116 GLU A CA 1
ATOM 920 C C . GLU A 1 116 ? 2.842 20.263 -6.401 1.00 86.06 116 GLU A C 1
ATOM 922 O O . GLU A 1 116 ? 3.460 19.295 -5.971 1.00 86.06 116 GLU A O 1
ATOM 927 N N . THR A 1 117 ? 2.149 20.220 -7.539 1.00 84.31 117 THR A N 1
ATOM 928 C CA . THR A 1 117 ? 1.920 18.978 -8.293 1.00 84.31 117 THR A CA 1
ATOM 929 C C . THR A 1 117 ? 3.156 18.472 -9.043 1.00 84.31 117 THR A C 1
ATOM 931 O O . THR A 1 117 ? 3.228 17.283 -9.356 1.00 84.31 117 THR A O 1
ATOM 934 N N . ASN A 1 118 ? 4.134 19.346 -9.328 1.00 79.31 118 ASN A N 1
ATOM 935 C CA . ASN A 1 118 ? 5.366 19.004 -10.044 1.00 79.31 118 ASN A CA 1
ATOM 936 C C . ASN A 1 118 ? 6.590 18.962 -9.121 1.00 79.31 118 ASN A C 1
ATOM 938 O O . ASN A 1 118 ? 7.454 19.837 -9.143 1.00 79.31 118 ASN A O 1
ATOM 942 N N . LEU A 1 119 ? 6.711 17.886 -8.353 1.00 83.06 119 LEU A N 1
ATOM 943 C CA . LEU A 1 119 ? 7.850 17.696 -7.449 1.00 83.06 119 LEU A CA 1
ATOM 944 C C . LEU A 1 119 ? 9.176 17.459 -8.187 1.00 83.06 119 LEU A C 1
ATOM 946 O O . LEU A 1 119 ? 10.245 17.620 -7.603 1.00 83.06 119 LEU A O 1
ATOM 950 N N . GLY A 1 120 ? 9.130 17.161 -9.490 1.00 76.50 120 GLY A N 1
ATOM 951 C CA . GLY A 1 120 ? 10.324 17.013 -10.320 1.00 76.50 120 GLY A CA 1
ATOM 952 C C . GLY A 1 120 ? 11.197 18.261 -10.390 1.00 76.50 120 GLY A C 1
ATOM 953 O O . GLY A 1 120 ? 12.392 18.153 -10.645 1.00 76.50 120 GLY A O 1
ATOM 954 N N . ASP A 1 121 ? 10.643 19.447 -10.163 1.00 78.69 121 ASP A N 1
ATOM 955 C CA . ASP A 1 121 ? 11.438 20.679 -10.149 1.00 78.69 121 ASP A CA 1
ATOM 956 C C . ASP A 1 121 ? 12.071 20.968 -8.779 1.00 78.69 121 ASP A C 1
ATOM 958 O O . ASP A 1 121 ? 12.901 21.870 -8.669 1.00 78.69 121 ASP A O 1
ATOM 962 N N . LYS A 1 122 ? 11.714 20.192 -7.747 1.00 84.75 122 LYS A N 1
ATOM 963 C CA . LYS A 1 122 ? 12.271 20.295 -6.388 1.00 84.75 122 LYS A CA 1
ATOM 964 C C . LYS A 1 122 ? 13.383 19.299 -6.114 1.00 84.75 122 LYS A C 1
ATOM 966 O O . LYS A 1 122 ? 14.246 19.577 -5.286 1.00 84.75 122 LYS A O 1
ATOM 971 N N . VAL A 1 123 ? 13.371 18.154 -6.792 1.00 87.44 123 VAL A N 1
ATOM 972 C CA . VAL A 1 123 ? 14.438 17.164 -6.642 1.00 87.44 123 VAL A CA 1
ATOM 973 C C . VAL A 1 123 ? 15.745 17.682 -7.236 1.00 87.44 123 VAL A C 1
ATOM 975 O O . VAL A 1 123 ? 15.762 18.437 -8.215 1.00 87.44 123 VAL A O 1
ATOM 978 N N . SER A 1 124 ? 16.860 17.252 -6.649 1.00 90.31 124 SER A N 1
ATOM 979 C CA . SER A 1 124 ? 18.192 17.582 -7.156 1.00 90.31 124 SER A CA 1
ATOM 980 C C . SER A 1 124 ? 18.354 17.069 -8.589 1.00 90.31 124 SER A C 1
ATOM 982 O O . SER A 1 124 ? 17.721 16.092 -8.989 1.00 90.31 124 SER A O 1
ATOM 984 N N . PHE A 1 125 ? 19.226 17.689 -9.382 1.00 90.00 125 PHE A N 1
ATOM 985 C CA . PHE A 1 125 ? 19.518 17.218 -10.736 1.00 90.00 125 PHE A CA 1
ATOM 986 C C . PHE A 1 125 ? 20.988 17.406 -11.101 1.00 90.00 125 PHE A C 1
ATOM 988 O O . PHE A 1 125 ? 21.669 18.286 -10.576 1.00 90.00 125 PHE A O 1
ATOM 995 N N . THR A 1 126 ? 21.458 16.597 -12.044 1.00 90.38 126 THR A N 1
ATOM 996 C CA . THR A 1 126 ? 22.718 16.807 -12.761 1.00 90.38 126 THR A CA 1
ATOM 997 C C . THR A 1 126 ? 22.430 17.147 -14.220 1.00 90.38 126 THR A C 1
ATOM 999 O O . THR A 1 126 ? 21.330 16.925 -14.733 1.00 90.38 126 THR A O 1
ATOM 1002 N N . MET A 1 127 ? 23.413 17.732 -14.899 1.00 92.81 127 MET A N 1
ATOM 1003 C CA . MET A 1 127 ? 23.335 17.996 -16.332 1.00 92.81 127 MET A CA 1
ATOM 1004 C C . MET A 1 127 ? 24.104 16.916 -17.088 1.00 92.81 127 MET A C 1
ATOM 1006 O O . MET A 1 127 ? 25.265 16.657 -16.783 1.00 92.81 127 MET A O 1
ATOM 1010 N N . SER A 1 128 ? 23.472 16.320 -18.097 1.00 87.75 128 SER A N 1
ATOM 1011 C CA . SER A 1 128 ? 24.144 15.502 -19.108 1.00 87.75 128 SER A CA 1
ATOM 1012 C C . SER A 1 128 ? 23.914 16.147 -20.470 1.00 87.75 128 SER A C 1
ATOM 1014 O O . SER A 1 128 ? 22.809 16.115 -21.025 1.00 87.75 128 SER A O 1
ATOM 1016 N N . GLY A 1 129 ? 24.938 16.858 -20.951 1.00 90.94 129 GLY A N 1
ATOM 1017 C CA . GLY A 1 129 ? 24.789 17.827 -22.037 1.00 90.94 129 GLY A CA 1
ATOM 1018 C C . GLY A 1 129 ? 23.722 18.873 -21.695 1.00 90.94 129 GLY A C 1
ATOM 1019 O O . GLY A 1 129 ? 23.762 19.489 -20.634 1.00 90.94 129 GLY A O 1
ATOM 1020 N N . ASN A 1 130 ? 22.721 19.020 -22.567 1.00 88.44 130 ASN A N 1
ATOM 1021 C CA . ASN A 1 130 ? 21.621 19.980 -22.397 1.00 88.44 130 ASN A CA 1
ATOM 1022 C C . ASN A 1 130 ? 20.382 19.388 -21.696 1.00 88.44 130 ASN A C 1
ATOM 1024 O O . ASN A 1 130 ? 19.319 20.010 -21.694 1.00 88.44 130 ASN A O 1
ATOM 1028 N N . LYS A 1 131 ? 20.475 18.177 -21.129 1.00 84.38 131 LYS A N 1
ATOM 1029 C CA . LYS A 1 131 ? 19.356 17.507 -20.451 1.00 84.38 131 LYS A CA 1
ATOM 1030 C C . LYS A 1 131 ? 19.572 17.481 -18.940 1.00 84.38 131 LYS A C 1
ATOM 1032 O O . LYS A 1 131 ? 20.642 17.100 -18.470 1.00 84.38 131 LYS A O 1
ATOM 1037 N N . LYS A 1 132 ? 18.522 17.833 -18.190 1.00 84.75 132 LYS A N 1
ATOM 1038 C CA . LYS A 1 132 ? 18.457 17.626 -16.737 1.00 84.75 132 LYS A CA 1
ATOM 1039 C C . LYS A 1 132 ? 18.187 16.152 -16.446 1.00 84.75 132 LYS A C 1
ATOM 1041 O O . LYS A 1 132 ? 17.151 15.635 -16.863 1.00 84.75 132 LYS A O 1
ATOM 1046 N N . ILE A 1 133 ? 19.081 15.513 -15.703 1.00 84.00 133 ILE A N 1
ATOM 1047 C CA . ILE A 1 133 ? 18.868 14.197 -15.103 1.00 84.00 133 ILE A CA 1
ATOM 1048 C C . ILE A 1 133 ? 18.465 14.435 -13.652 1.00 84.00 133 ILE A C 1
ATOM 1050 O O . ILE A 1 133 ? 19.278 14.853 -12.830 1.00 84.00 133 ILE A O 1
ATOM 1054 N N . ARG A 1 134 ? 17.181 14.238 -13.360 1.00 85.50 134 ARG A N 1
ATOM 1055 C CA . ARG A 1 134 ? 16.616 14.435 -12.023 1.00 85.50 134 ARG A CA 1
ATOM 1056 C C . ARG A 1 134 ? 16.942 13.240 -11.135 1.00 85.50 134 ARG A C 1
ATOM 1058 O O . ARG A 1 134 ? 16.786 12.098 -11.553 1.00 85.50 134 ARG A O 1
ATOM 1065 N N . LYS A 1 135 ? 17.349 13.514 -9.899 1.00 86.00 135 LYS A N 1
ATOM 1066 C CA . LYS A 1 135 ? 17.597 12.520 -8.858 1.00 86.00 135 LYS A CA 1
ATOM 1067 C C . LYS A 1 135 ? 16.297 12.230 -8.120 1.00 86.00 135 LYS A C 1
ATOM 1069 O O . LYS A 1 135 ? 16.076 12.682 -7.001 1.00 86.00 135 LYS A O 1
ATOM 1074 N N . TRP A 1 136 ? 15.412 11.488 -8.770 1.00 84.50 136 TRP A N 1
ATOM 1075 C CA . TRP A 1 136 ? 14.083 11.219 -8.232 1.00 84.50 136 TRP A CA 1
ATOM 1076 C C . TRP A 1 136 ? 14.073 10.435 -6.914 1.00 84.50 136 TRP A C 1
ATOM 1078 O O . TRP A 1 136 ? 13.157 10.609 -6.116 1.00 84.50 136 TRP A O 1
ATOM 1088 N N . SER A 1 137 ? 15.140 9.686 -6.617 1.00 83.75 137 SER A N 1
ATOM 1089 C CA . SER A 1 137 ? 15.347 9.054 -5.308 1.00 83.75 137 SER A CA 1
ATOM 1090 C C . SER A 1 137 ? 15.324 10.048 -4.135 1.00 83.75 137 SER A C 1
ATOM 1092 O O . SER A 1 137 ? 15.197 9.632 -2.988 1.00 83.75 137 SER A O 1
ATOM 1094 N N . ASP A 1 138 ? 15.463 11.357 -4.388 1.00 88.19 138 ASP A N 1
ATOM 1095 C CA . ASP A 1 138 ? 15.283 12.394 -3.369 1.00 88.19 138 ASP A CA 1
ATOM 1096 C C . ASP A 1 138 ? 13.888 12.353 -2.727 1.00 88.19 138 ASP A C 1
ATOM 1098 O O . ASP A 1 138 ? 13.782 12.660 -1.543 1.00 88.19 138 ASP A O 1
ATOM 1102 N N . LEU A 1 139 ? 12.849 11.894 -3.438 1.00 89.56 139 LEU A N 1
ATOM 1103 C CA . LEU A 1 139 ? 11.490 11.743 -2.895 1.00 89.56 139 LEU A CA 1
ATOM 1104 C C . LEU A 1 139 ? 11.409 10.737 -1.729 1.00 89.56 139 LEU A C 1
ATOM 1106 O O . LEU A 1 139 ? 10.471 10.776 -0.933 1.00 89.56 139 LEU A O 1
ATOM 1110 N N . ASN A 1 140 ? 12.432 9.895 -1.556 1.00 88.19 140 ASN A N 1
ATOM 1111 C CA . ASN A 1 140 ? 12.539 8.966 -0.431 1.00 88.19 140 ASN A CA 1
ATOM 1112 C C . ASN A 1 140 ? 13.064 9.642 0.853 1.00 88.19 140 ASN A C 1
ATOM 1114 O O . ASN A 1 140 ? 13.039 9.036 1.926 1.00 88.19 140 ASN A O 1
ATOM 1118 N N . LYS A 1 141 ? 13.524 10.899 0.797 1.00 89.31 141 LYS A N 1
ATOM 1119 C CA . LYS A 1 141 ? 14.008 11.643 1.972 1.00 89.31 141 LYS A CA 1
ATOM 1120 C C . LYS A 1 141 ? 12.859 12.080 2.884 1.00 89.31 141 LYS A C 1
ATOM 1122 O O . LYS A 1 141 ? 11.726 12.280 2.455 1.00 89.31 141 LYS A O 1
ATOM 1127 N N . ASN A 1 142 ? 13.168 12.293 4.164 1.00 91.62 142 ASN A N 1
ATOM 1128 C CA . ASN A 1 142 ? 12.178 12.678 5.181 1.00 91.62 142 ASN A CA 1
ATOM 1129 C C . ASN A 1 142 ? 11.484 14.020 4.911 1.00 91.62 142 ASN A C 1
ATOM 1131 O O . ASN A 1 142 ? 10.338 14.201 5.325 1.00 91.62 142 ASN A O 1
ATOM 1135 N N . GLU A 1 143 ? 12.137 14.937 4.196 1.00 93.88 143 GLU A N 1
ATOM 1136 C CA . GLU A 1 143 ? 11.535 16.208 3.772 1.00 93.88 143 GLU A CA 1
ATOM 1137 C C . GLU A 1 143 ? 10.301 16.011 2.872 1.00 93.88 143 GLU A C 1
ATOM 1139 O O . GLU A 1 143 ? 9.400 16.842 2.901 1.00 93.88 143 GLU A O 1
ATOM 1144 N N . TYR A 1 144 ? 10.199 14.871 2.176 1.00 93.94 144 TYR A N 1
ATOM 1145 C CA . TYR A 1 144 ? 9.054 14.473 1.347 1.00 93.94 144 TYR A CA 1
ATOM 1146 C C . TYR A 1 144 ? 8.107 13.486 2.047 1.00 93.94 144 TYR A C 1
ATOM 1148 O O . TYR A 1 144 ? 7.268 12.852 1.409 1.00 93.94 144 TYR A O 1
ATOM 1156 N N . SER A 1 145 ? 8.192 13.343 3.374 1.00 95.50 145 SER A N 1
ATOM 1157 C CA . SER A 1 145 ? 7.322 12.427 4.133 1.00 95.50 145 SER A CA 1
ATOM 1158 C C . SER A 1 145 ? 5.823 12.711 3.972 1.00 95.50 145 SER A C 1
ATOM 1160 O O . SER A 1 145 ? 5.017 11.802 4.150 1.00 95.50 145 SER A O 1
ATOM 1162 N N . PHE A 1 146 ? 5.443 13.922 3.555 1.00 95.56 146 PHE A N 1
ATOM 1163 C CA . PHE A 1 146 ? 4.064 14.289 3.217 1.00 95.56 146 PHE A CA 1
ATOM 1164 C C . PHE A 1 146 ? 3.482 13.526 2.010 1.00 95.56 146 PHE A C 1
ATOM 1166 O O . PHE A 1 146 ? 2.273 13.577 1.796 1.00 95.56 146 PHE A O 1
ATOM 1173 N N . LEU A 1 147 ? 4.313 12.818 1.235 1.00 95.12 147 LEU A N 1
ATOM 1174 C CA . LEU A 1 147 ? 3.894 11.940 0.135 1.00 95.12 147 LEU A CA 1
ATOM 1175 C C . LEU A 1 147 ? 3.466 10.543 0.595 1.00 95.12 147 LEU A C 1
ATOM 1177 O O . LEU A 1 147 ? 2.942 9.769 -0.205 1.00 95.12 147 LEU A O 1
ATOM 1181 N N . ARG A 1 148 ? 3.723 10.199 1.860 1.00 96.69 148 ARG A N 1
ATOM 1182 C CA . ARG A 1 148 ? 3.493 8.870 2.432 1.00 96.69 148 ARG A CA 1
ATOM 1183 C C . ARG A 1 148 ? 2.146 8.870 3.140 1.00 96.69 148 ARG A C 1
ATOM 1185 O O . ARG A 1 148 ? 1.927 9.668 4.053 1.00 96.69 148 ARG A O 1
ATOM 1192 N N . ILE A 1 149 ? 1.239 7.996 2.720 1.00 98.50 149 ILE A N 1
ATOM 1193 C CA . ILE A 1 149 ? -0.119 7.951 3.270 1.00 98.50 149 ILE A CA 1
ATOM 1194 C C . ILE A 1 149 ? -0.151 7.051 4.509 1.00 98.50 149 ILE A C 1
ATOM 1196 O O . ILE A 1 149 ? -0.558 7.499 5.589 1.00 98.50 149 ILE A O 1
ATOM 1200 N N . PHE A 1 150 ? 0.323 5.814 4.355 1.00 98.69 150 PHE A N 1
ATOM 1201 C CA . PHE A 1 150 ? 0.362 4.785 5.387 1.00 98.69 150 PHE A CA 1
ATOM 1202 C C . PHE A 1 150 ? 1.739 4.114 5.474 1.00 98.69 150 PHE A C 1
ATOM 1204 O O . PHE A 1 150 ? 2.560 4.170 4.555 1.00 98.69 150 PHE A O 1
ATOM 1211 N N . THR A 1 151 ? 1.966 3.467 6.615 1.00 97.62 151 THR A N 1
ATOM 1212 C CA . THR A 1 151 ? 3.138 2.640 6.905 1.00 97.62 151 THR A CA 1
ATOM 1213 C C . THR A 1 151 ? 2.692 1.494 7.802 1.00 97.62 151 THR A C 1
ATOM 1215 O O . THR A 1 151 ? 1.959 1.716 8.767 1.00 97.62 151 THR A O 1
ATOM 1218 N N . ILE A 1 152 ? 3.161 0.288 7.512 1.00 98.38 152 ILE A N 1
ATOM 1219 C CA . ILE A 1 152 ? 2.864 -0.932 8.255 1.00 98.38 152 ILE A CA 1
ATOM 1220 C C . ILE A 1 152 ? 4.007 -1.182 9.252 1.00 98.38 152 ILE A C 1
ATOM 1222 O O . ILE A 1 152 ? 5.188 -1.224 8.886 1.00 98.38 152 ILE A O 1
ATOM 1226 N N . PRO A 1 153 ? 3.720 -1.310 10.557 1.00 97.56 153 PRO A N 1
ATOM 1227 C CA . PRO A 1 153 ? 4.744 -1.695 11.522 1.00 97.56 153 PRO A CA 1
ATOM 1228 C C . PRO A 1 153 ? 5.285 -3.107 11.242 1.00 97.56 153 PRO A C 1
ATOM 1230 O O . PRO A 1 153 ? 4.572 -3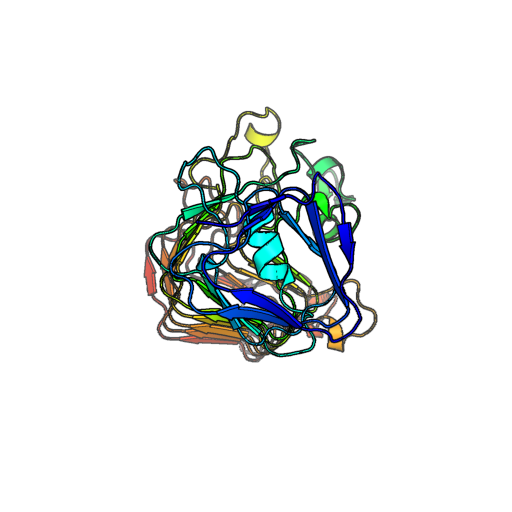.969 10.736 1.00 97.56 153 PRO A O 1
ATOM 1233 N N . SER A 1 154 ? 6.555 -3.361 11.566 1.00 98.56 154 SER A N 1
ATOM 1234 C CA . SER A 1 154 ? 7.144 -4.707 11.453 1.00 98.56 154 SER A CA 1
ATOM 1235 C C . SER A 1 154 ? 6.363 -5.734 12.283 1.00 98.56 154 SER A C 1
ATOM 1237 O O . SER A 1 154 ? 5.639 -5.355 13.192 1.00 98.56 154 SER A O 1
ATOM 1239 N N . ASN A 1 155 ? 6.537 -7.032 12.027 1.00 98.69 155 ASN A N 1
ATOM 1240 C CA . ASN A 1 155 ? 5.816 -8.093 12.750 1.00 98.69 155 ASN A CA 1
ATOM 1241 C C . ASN A 1 155 ? 4.285 -7.932 12.670 1.00 98.69 155 ASN A C 1
ATOM 1243 O O . ASN A 1 155 ? 3.577 -8.123 13.655 1.00 98.69 155 ASN A O 1
ATOM 1247 N N . THR A 1 156 ? 3.774 -7.570 11.496 1.00 98.81 156 THR A N 1
ATOM 1248 C CA . THR A 1 156 ? 2.340 -7.351 11.289 1.00 98.81 156 THR A CA 1
ATOM 1249 C C . THR A 1 156 ? 1.823 -8.261 10.188 1.00 98.81 156 THR A C 1
ATOM 1251 O O . THR A 1 156 ? 2.400 -8.337 9.104 1.00 98.81 156 THR A O 1
ATOM 1254 N N . HIS A 1 157 ? 0.705 -8.922 10.455 1.00 98.88 157 HIS A N 1
ATOM 1255 C CA . HIS A 1 157 ? -0.091 -9.621 9.457 1.00 98.88 157 HIS A CA 1
ATOM 1256 C C . HIS A 1 157 ? -1.352 -8.808 9.194 1.00 98.88 157 HIS A C 1
ATOM 1258 O O . HIS A 1 157 ? -2.125 -8.569 10.111 1.00 98.88 157 HIS A O 1
ATOM 1264 N N . LEU A 1 158 ? -1.543 -8.348 7.963 1.00 98.69 158 LEU A N 1
ATOM 1265 C CA . LEU A 1 158 ? -2.773 -7.717 7.502 1.00 98.69 158 LEU A CA 1
ATOM 1266 C C . LEU A 1 158 ? -3.573 -8.713 6.663 1.00 98.69 158 LEU A C 1
ATOM 1268 O O . LEU A 1 158 ? -3.101 -9.123 5.606 1.00 98.69 158 LEU A O 1
ATOM 1272 N N . THR A 1 159 ? -4.785 -9.054 7.087 1.00 98.88 159 THR A N 1
ATOM 1273 C CA . THR A 1 159 ? -5.761 -9.713 6.209 1.00 98.88 159 THR A CA 1
ATOM 1274 C C . THR A 1 159 ? -6.712 -8.658 5.671 1.00 98.88 159 THR A C 1
ATOM 1276 O O . THR A 1 159 ? -7.468 -8.064 6.435 1.00 98.88 159 THR A O 1
ATOM 1279 N N . ILE A 1 160 ? -6.653 -8.405 4.367 1.00 98.81 160 ILE A N 1
ATOM 1280 C CA . ILE A 1 160 ? -7.473 -7.439 3.637 1.00 98.81 160 ILE A CA 1
ATOM 1281 C C . ILE A 1 160 ? -8.505 -8.212 2.819 1.00 98.81 160 ILE A C 1
ATOM 1283 O O . ILE A 1 160 ? -8.236 -8.646 1.700 1.00 98.81 160 ILE A O 1
ATOM 1287 N N . ASP A 1 161 ? -9.704 -8.370 3.374 1.00 98.69 161 ASP A N 1
ATOM 1288 C CA . ASP A 1 161 ? -10.868 -8.934 2.677 1.00 98.69 161 ASP A CA 1
ATOM 1289 C C . ASP A 1 161 ? -11.823 -7.851 2.145 1.00 98.69 161 ASP A C 1
ATOM 1291 O O . ASP A 1 161 ? -12.823 -8.148 1.491 1.00 98.69 161 ASP A O 1
ATOM 1295 N N . ASN A 1 162 ? -11.493 -6.588 2.399 1.00 98.12 162 ASN A N 1
ATOM 1296 C CA . ASN A 1 162 ? -12.264 -5.406 2.031 1.00 98.12 162 ASN A CA 1
ATOM 1297 C C . ASN A 1 162 ? -11.575 -4.608 0.917 1.00 98.12 162 ASN A C 1
ATOM 1299 O O . ASN A 1 162 ? -10.649 -5.121 0.290 1.00 98.12 162 ASN A O 1
ATOM 1303 N N . CYS A 1 163 ? -12.009 -3.378 0.629 1.00 98.19 163 CYS A N 1
ATOM 1304 C CA . CYS A 1 163 ? -11.297 -2.545 -0.340 1.00 98.19 163 CYS A CA 1
ATOM 1305 C C . CYS A 1 163 ? -10.773 -1.237 0.247 1.00 98.19 163 CYS A C 1
ATOM 1307 O O . CYS A 1 163 ? -11.509 -0.493 0.893 1.00 98.19 163 CYS A O 1
ATOM 1309 N N . PHE A 1 164 ? -9.520 -0.9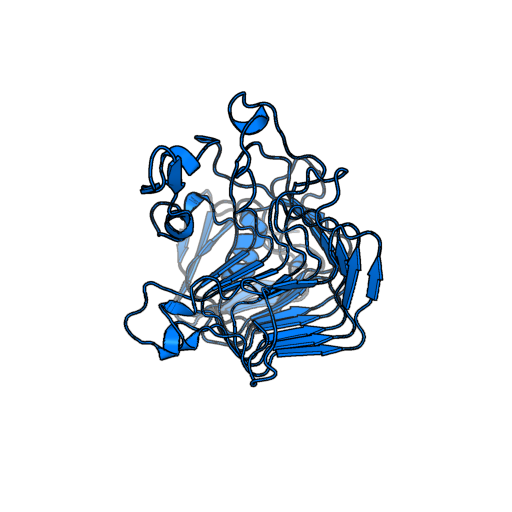09 -0.054 1.00 98.69 164 PHE A N 1
ATOM 1310 C CA . PHE A 1 164 ? -8.966 0.431 0.107 1.00 98.69 164 PHE A CA 1
ATOM 1311 C C . PHE A 1 164 ? -8.986 1.120 -1.254 1.00 98.69 164 PHE A C 1
ATOM 1313 O O . PHE A 1 164 ? -8.286 0.691 -2.169 1.00 98.69 164 PHE A O 1
ATOM 1320 N N . GLN A 1 165 ? -9.756 2.198 -1.387 1.00 98.25 165 GLN A N 1
ATOM 1321 C CA . GLN A 1 165 ? -9.908 2.930 -2.642 1.00 98.25 165 GLN A CA 1
ATOM 1322 C C . GLN A 1 165 ? -9.379 4.353 -2.495 1.00 98.25 165 GLN A C 1
ATOM 1324 O O . GLN A 1 165 ? -9.943 5.171 -1.768 1.00 98.25 165 GLN A O 1
ATOM 1329 N N . MET A 1 166 ? -8.321 4.680 -3.231 1.00 98.25 166 MET A N 1
ATOM 1330 C CA . MET A 1 166 ? -7.823 6.047 -3.252 1.00 98.25 166 MET A CA 1
ATOM 1331 C C . MET A 1 166 ? -8.802 6.967 -3.994 1.00 98.25 166 MET A C 1
ATOM 1333 O O . MET A 1 166 ? -9.284 6.640 -5.084 1.00 98.25 166 MET A O 1
ATOM 1337 N N . LEU A 1 167 ? -9.077 8.130 -3.410 1.00 97.88 167 LEU A N 1
ATOM 1338 C CA . LEU A 1 167 ? -9.777 9.234 -4.048 1.00 97.88 167 LEU A CA 1
ATOM 1339 C C . LEU A 1 167 ? -8.847 9.949 -5.043 1.00 97.88 167 LEU A C 1
ATOM 1341 O O . LEU A 1 167 ? -7.651 10.086 -4.767 1.00 97.88 167 LEU A O 1
ATOM 1345 N N . PRO A 1 168 ? -9.382 10.453 -6.171 1.00 95.44 168 PRO A N 1
ATOM 1346 C CA . PRO A 1 168 ? -8.597 11.164 -7.173 1.00 95.44 168 PRO A CA 1
ATOM 1347 C C . PRO A 1 168 ? -7.762 12.313 -6.607 1.00 95.44 168 PRO A C 1
ATOM 1349 O O . PRO A 1 168 ? -8.256 13.157 -5.858 1.00 95.44 168 PRO A O 1
ATOM 1352 N N . THR A 1 169 ? -6.505 12.393 -7.034 1.00 93.38 169 THR A N 1
ATOM 1353 C CA . THR A 1 169 ? -5.623 13.528 -6.764 1.00 93.38 169 THR A CA 1
ATOM 1354 C C . THR A 1 169 ? -5.029 14.078 -8.060 1.00 93.38 169 THR A C 1
ATOM 1356 O O . THR A 1 169 ? -5.154 13.481 -9.123 1.00 93.38 169 THR A O 1
ATOM 1359 N N . ASN A 1 170 ? -4.403 15.252 -7.985 1.00 90.75 170 ASN A N 1
ATOM 1360 C CA . ASN A 1 170 ? -3.607 15.847 -9.066 1.00 90.75 170 ASN A CA 1
ATOM 1361 C C . ASN A 1 170 ? -2.099 15.839 -8.751 1.00 90.75 170 ASN A C 1
ATOM 1363 O O . ASN A 1 170 ? -1.313 16.556 -9.377 1.00 90.75 170 ASN A O 1
ATOM 1367 N N . GLN A 1 171 ? -1.690 15.100 -7.719 1.00 90.62 171 GLN A N 1
ATOM 1368 C CA . GLN A 1 171 ? -0.311 15.067 -7.241 1.00 90.62 171 GLN A CA 1
ATOM 1369 C C . GLN A 1 171 ? 0.524 14.077 -8.057 1.00 90.62 171 GLN A C 1
ATOM 1371 O O . GLN A 1 171 ? 0.117 12.943 -8.276 1.00 90.62 171 GLN A O 1
ATOM 1376 N N . GLY A 1 172 ? 1.712 14.506 -8.494 1.00 87.94 172 GLY A N 1
ATOM 1377 C CA . GLY A 1 172 ? 2.561 13.732 -9.408 1.00 87.94 172 GLY A CA 1
ATOM 1378 C C . GLY A 1 172 ? 3.387 12.608 -8.793 1.00 87.94 172 GLY A C 1
ATOM 1379 O O . GLY A 1 172 ? 4.055 11.892 -9.540 1.00 87.94 172 GLY A O 1
ATOM 1380 N N . ALA A 1 173 ? 3.346 12.455 -7.472 1.00 91.00 173 ALA A N 1
ATOM 1381 C CA . ALA A 1 173 ? 3.976 11.367 -6.741 1.00 91.00 173 ALA A CA 1
ATOM 1382 C C . ALA A 1 173 ? 3.234 11.127 -5.421 1.00 91.00 173 ALA A C 1
ATOM 1384 O O . ALA A 1 173 ? 2.718 12.076 -4.827 1.00 91.00 173 ALA A O 1
ATOM 1385 N N . TYR A 1 174 ? 3.200 9.875 -4.971 1.00 95.12 174 TYR A N 1
ATOM 1386 C CA . TYR A 1 174 ? 2.733 9.457 -3.654 1.00 95.12 174 TYR A CA 1
ATOM 1387 C C . TYR A 1 174 ? 3.085 7.993 -3.377 1.00 95.12 174 TYR A C 1
ATOM 1389 O O . TYR A 1 174 ? 3.380 7.210 -4.278 1.00 95.12 174 TYR A O 1
ATOM 1397 N N . TYR A 1 175 ? 2.985 7.612 -2.109 1.00 97.12 175 TYR A N 1
ATOM 1398 C CA . TYR A 1 175 ? 3.156 6.241 -1.651 1.00 97.12 175 TYR A CA 1
ATOM 1399 C C . TYR A 1 175 ? 1.967 5.891 -0.765 1.00 97.12 175 TYR A C 1
ATOM 1401 O O . TYR A 1 175 ? 1.799 6.500 0.296 1.00 97.12 175 TYR A O 1
ATOM 1409 N N . ILE A 1 176 ? 1.134 4.939 -1.192 1.00 98.69 176 ILE A N 1
ATOM 1410 C CA . ILE A 1 176 ? 0.007 4.481 -0.370 1.00 98.69 176 ILE A CA 1
ATOM 1411 C C . ILE A 1 176 ? 0.570 3.792 0.873 1.00 98.69 176 ILE A C 1
ATOM 1413 O O . ILE A 1 176 ? 0.327 4.259 1.983 1.00 98.69 176 ILE A O 1
ATOM 1417 N N . PHE A 1 177 ? 1.412 2.779 0.679 1.00 98.69 177 PHE A N 1
ATOM 1418 C CA . PHE A 1 177 ? 2.223 2.152 1.715 1.00 98.69 177 PHE A CA 1
ATOM 1419 C C . PHE A 1 177 ? 3.706 2.400 1.439 1.00 98.69 177 PHE A C 1
ATOM 1421 O O . PHE A 1 177 ? 4.277 1.900 0.465 1.00 98.69 177 PHE A O 1
ATOM 1428 N N . TRP A 1 178 ? 4.325 3.210 2.300 1.00 97.38 178 TRP A N 1
ATOM 1429 C CA . TRP A 1 178 ? 5.768 3.437 2.314 1.00 97.38 178 TRP A CA 1
ATOM 1430 C C . TRP A 1 178 ? 6.411 2.589 3.408 1.00 97.38 178 TRP A C 1
ATOM 1432 O O . TRP A 1 178 ? 6.323 2.923 4.596 1.00 97.38 178 TRP A O 1
ATOM 1442 N N . GLU A 1 179 ? 7.094 1.523 2.998 1.00 97.50 179 GLU A N 1
ATOM 1443 C CA . GLU A 1 179 ? 7.741 0.565 3.884 1.00 97.50 179 GLU A CA 1
ATOM 1444 C C . GLU A 1 179 ? 9.257 0.644 3.733 1.00 97.50 179 GLU A C 1
ATOM 1446 O O . GLU A 1 179 ? 9.842 0.164 2.766 1.00 97.50 179 GLU A O 1
ATOM 1451 N N . TYR A 1 180 ? 9.905 1.258 4.721 1.00 95.31 180 TYR A N 1
ATOM 1452 C CA . TYR A 1 180 ? 11.358 1.356 4.800 1.00 95.31 180 TYR A CA 1
ATOM 1453 C C . TYR A 1 180 ? 11.884 0.514 5.960 1.00 95.31 180 TYR A C 1
ATOM 1455 O O . TYR A 1 180 ? 11.466 0.706 7.107 1.00 95.31 180 TYR A O 1
ATOM 1463 N N . SER A 1 181 ? 12.812 -0.398 5.659 1.00 95.00 181 SER A N 1
ATOM 1464 C CA . SER A 1 181 ? 13.486 -1.262 6.638 1.00 95.00 181 SER A CA 1
ATOM 1465 C C . SER A 1 181 ? 12.515 -2.039 7.545 1.00 95.00 181 SER A C 1
ATOM 1467 O O . SER A 1 181 ? 12.744 -2.243 8.742 1.00 95.00 181 SER A O 1
ATOM 1469 N N . LYS A 1 182 ? 11.377 -2.460 6.980 1.00 96.50 182 LYS A N 1
ATOM 1470 C CA . LYS A 1 182 ? 10.385 -3.274 7.686 1.00 96.50 182 LYS A CA 1
ATOM 1471 C C . LYS A 1 182 ? 10.716 -4.750 7.586 1.00 96.50 182 LYS A C 1
ATOM 1473 O O . LYS A 1 182 ? 11.337 -5.194 6.621 1.00 96.50 182 LYS A O 1
ATOM 1478 N N . ARG A 1 183 ? 10.283 -5.515 8.588 1.00 97.62 183 ARG A N 1
ATOM 1479 C CA . ARG A 1 183 ? 10.474 -6.966 8.608 1.00 97.62 183 ARG A CA 1
ATOM 1480 C C . ARG A 1 183 ? 9.244 -7.722 9.067 1.00 97.62 183 ARG A C 1
ATOM 1482 O O . ARG A 1 183 ? 8.494 -7.209 9.896 1.00 97.62 183 ARG A O 1
ATOM 1489 N N . ASN A 1 184 ? 9.119 -8.966 8.615 1.00 98.50 184 ASN A N 1
ATOM 1490 C CA . ASN A 1 184 ? 8.074 -9.897 9.048 1.00 98.50 184 ASN A CA 1
ATOM 1491 C C . ASN A 1 184 ? 6.672 -9.320 8.806 1.00 98.50 184 ASN A C 1
ATOM 1493 O O . ASN A 1 184 ? 5.884 -9.192 9.743 1.00 98.50 184 ASN A O 1
ATOM 1497 N N . ILE A 1 185 ? 6.398 -8.923 7.563 1.00 98.81 185 ILE A N 1
ATOM 1498 C CA . ILE A 1 185 ? 5.081 -8.425 7.163 1.00 98.81 185 ILE A CA 1
ATOM 1499 C C . ILE A 1 185 ? 4.411 -9.449 6.255 1.00 98.81 185 ILE A C 1
ATOM 1501 O O . ILE A 1 185 ? 5.003 -9.928 5.286 1.00 98.81 185 ILE A O 1
ATOM 1505 N N . ILE A 1 186 ? 3.167 -9.777 6.581 1.00 98.88 186 ILE A N 1
ATOM 1506 C CA . ILE A 1 186 ? 2.305 -10.641 5.778 1.00 98.88 186 ILE A CA 1
ATOM 1507 C C . ILE A 1 186 ? 1.088 -9.816 5.388 1.00 98.88 186 ILE A C 1
ATOM 1509 O O . ILE A 1 186 ? 0.473 -9.190 6.245 1.00 98.88 186 ILE A O 1
ATOM 1513 N N . ILE A 1 187 ? 0.746 -9.811 4.109 1.00 98.88 187 ILE A N 1
ATOM 1514 C CA . ILE A 1 187 ? -0.474 -9.196 3.602 1.00 98.88 187 ILE A CA 1
ATOM 1515 C C . ILE A 1 187 ? -1.210 -10.256 2.797 1.00 98.88 187 ILE A C 1
ATOM 1517 O O . ILE A 1 187 ? -0.712 -10.709 1.767 1.00 98.88 187 ILE A O 1
ATOM 1521 N N . ASP A 1 188 ? -2.374 -10.675 3.270 1.00 98.81 188 ASP A N 1
ATOM 1522 C CA . ASP A 1 188 ? -3.217 -11.640 2.576 1.00 98.81 188 ASP A CA 1
ATOM 1523 C C . ASP A 1 188 ? -4.688 -11.221 2.538 1.00 98.81 188 ASP A C 1
ATOM 1525 O O . ASP A 1 188 ? -5.033 -10.119 2.955 1.00 98.81 188 ASP A O 1
ATOM 1529 N N . GLY A 1 189 ? -5.546 -12.068 1.972 1.00 98.50 189 GLY A N 1
ATOM 1530 C CA . GLY A 1 189 ? -6.989 -11.854 1.898 1.00 98.50 189 GLY A CA 1
ATOM 1531 C C . GLY A 1 189 ? -7.521 -11.956 0.474 1.00 98.50 189 GLY A C 1
ATOM 1532 O O . GLY A 1 189 ? -6.858 -12.477 -0.424 1.00 98.50 189 GLY A O 1
ATOM 1533 N N . LYS A 1 190 ? -8.756 -11.498 0.275 1.00 98.19 190 LYS A N 1
ATOM 1534 C CA . LYS A 1 190 ? -9.466 -11.523 -1.020 1.00 98.19 190 LYS A CA 1
ATOM 1535 C C . LYS A 1 190 ? -9.875 -10.136 -1.520 1.00 98.19 190 LYS A C 1
ATOM 1537 O O . LYS A 1 190 ? -10.524 -10.030 -2.561 1.00 98.19 190 LYS A O 1
ATOM 1542 N N . GLY A 1 191 ? -9.521 -9.104 -0.764 1.00 98.62 191 GLY A N 1
ATOM 1543 C CA . GLY A 1 191 ? -9.878 -7.715 -0.986 1.00 98.62 191 GLY A CA 1
ATOM 1544 C C . GLY A 1 191 ? -9.048 -7.005 -2.056 1.00 98.62 191 GLY A C 1
ATOM 1545 O O . GLY A 1 191 ? -8.336 -7.632 -2.851 1.00 98.62 191 GLY A O 1
ATOM 1546 N N . CYS A 1 192 ? -9.137 -5.673 -2.065 1.00 98.56 192 CYS A N 1
ATOM 1547 C CA . CYS A 1 192 ? -8.390 -4.808 -2.974 1.00 98.56 192 CYS A CA 1
ATOM 1548 C C . CYS A 1 192 ? -7.677 -3.638 -2.300 1.00 98.56 192 CYS A C 1
ATOM 1550 O O . CYS A 1 192 ? -8.169 -3.045 -1.346 1.00 98.56 192 CYS A O 1
ATOM 1552 N N . VAL A 1 193 ? -6.537 -3.250 -2.872 1.00 98.88 193 VAL A N 1
ATOM 1553 C CA . VAL A 1 193 ? -5.957 -1.918 -2.685 1.00 98.88 193 VAL A CA 1
ATOM 1554 C C . VAL A 1 193 ? -5.850 -1.261 -4.054 1.00 98.88 193 VAL A C 1
ATOM 1556 O O . VAL A 1 193 ? -5.134 -1.744 -4.933 1.00 98.88 193 VAL A O 1
ATOM 1559 N N . ALA A 1 194 ? -6.586 -0.170 -4.231 1.00 98.69 194 ALA A N 1
ATOM 1560 C CA . ALA A 1 194 ? -6.687 0.563 -5.478 1.00 98.69 194 ALA A CA 1
ATOM 1561 C C . ALA A 1 194 ? -6.088 1.967 -5.339 1.00 98.69 194 ALA A C 1
ATOM 1563 O O . ALA A 1 194 ? -6.480 2.746 -4.464 1.00 98.69 194 ALA A O 1
ATOM 1564 N N . GLY A 1 195 ? -5.147 2.293 -6.225 1.00 98.31 195 GLY A N 1
ATOM 1565 C CA . GLY A 1 195 ? -4.680 3.662 -6.422 1.00 98.31 195 GLY A CA 1
ATOM 1566 C C . GLY A 1 195 ? -5.691 4.507 -7.197 1.00 98.31 195 GLY A C 1
ATOM 1567 O O . GLY A 1 195 ? -6.838 4.110 -7.419 1.00 98.31 195 GLY A O 1
ATOM 1568 N N . ASP A 1 196 ? -5.267 5.697 -7.616 1.00 96.75 196 ASP A N 1
ATOM 1569 C CA . ASP A 1 196 ? -6.151 6.648 -8.292 1.00 96.75 196 ASP A CA 1
ATOM 1570 C C . ASP A 1 196 ? -5.967 6.717 -9.816 1.00 96.75 196 ASP A C 1
ATOM 1572 O O . ASP A 1 196 ? -6.662 7.495 -10.466 1.00 96.75 196 ASP A O 1
ATOM 1576 N N . ALA A 1 197 ? -5.096 5.895 -10.420 1.00 95.31 197 ALA A N 1
ATOM 1577 C CA . ALA A 1 197 ? -4.664 6.057 -11.816 1.00 95.31 197 ALA A CA 1
ATOM 1578 C C . ALA A 1 197 ? -5.813 6.104 -12.836 1.00 95.31 197 ALA A C 1
ATOM 1580 O O . ALA A 1 197 ? -5.718 6.802 -13.843 1.00 95.31 197 ALA A O 1
ATOM 1581 N N . LYS A 1 198 ? -6.918 5.397 -12.570 1.00 94.81 198 LYS A N 1
ATOM 1582 C CA . LYS A 1 198 ? -8.107 5.387 -13.436 1.00 94.81 198 LYS A CA 1
ATOM 1583 C C . LYS A 1 198 ? -8.775 6.756 -13.541 1.00 94.81 198 LYS A C 1
ATOM 1585 O O . LYS A 1 198 ? -9.271 7.117 -14.601 1.00 94.81 198 LYS A O 1
ATOM 1590 N N . ASN A 1 199 ? -8.815 7.481 -12.428 1.00 93.88 199 ASN A N 1
ATOM 1591 C CA . ASN A 1 199 ? -9.575 8.719 -12.271 1.00 93.88 199 ASN A CA 1
ATOM 1592 C C . ASN A 1 199 ? -8.670 9.906 -11.910 1.00 93.88 199 ASN A C 1
ATOM 1594 O O . ASN A 1 199 ? -9.166 10.938 -11.461 1.00 93.88 199 ASN A O 1
ATOM 1598 N N . HIS A 1 200 ? -7.356 9.754 -12.076 1.00 93.69 200 HIS A N 1
ATOM 1599 C CA . HIS A 1 200 ? -6.364 10.745 -11.692 1.00 93.69 200 HIS A CA 1
ATOM 1600 C C . HIS A 1 200 ? -6.610 12.090 -12.397 1.00 93.69 200 HIS A C 1
ATOM 1602 O O . HIS A 1 200 ? -7.012 12.152 -13.562 1.00 93.69 200 HIS A O 1
ATOM 1608 N N . ILE A 1 201 ? -6.371 13.196 -11.692 1.00 91.62 201 ILE A N 1
ATOM 1609 C CA . ILE A 1 201 ? -6.722 14.540 -12.156 1.00 91.62 201 ILE A CA 1
ATOM 1610 C C . ILE A 1 201 ? -5.529 15.170 -12.891 1.00 91.62 201 ILE A C 1
ATOM 1612 O O . ILE A 1 201 ? -4.675 15.829 -12.304 1.00 91.62 201 ILE A O 1
ATOM 1616 N N . TYR A 1 202 ? -5.513 15.056 -14.220 1.00 84.38 202 TYR A N 1
ATOM 1617 C CA . TYR A 1 202 ? -4.451 15.596 -15.089 1.00 84.38 202 TYR A CA 1
ATOM 1618 C C . TYR A 1 202 ? -4.658 17.072 -15.502 1.00 84.38 202 TYR A C 1
ATOM 1620 O O . TYR A 1 202 ? -4.358 17.463 -16.631 1.00 84.38 202 TYR A O 1
ATOM 1628 N N . ASN A 1 203 ? -5.214 17.912 -14.623 1.00 77.31 203 ASN A N 1
ATOM 1629 C CA . ASN A 1 203 ? -5.641 19.277 -14.976 1.00 77.31 203 ASN A CA 1
ATOM 1630 C C . ASN A 1 203 ? -4.538 20.350 -14.898 1.00 77.31 203 ASN A C 1
ATOM 1632 O O . ASN A 1 203 ? -4.767 21.490 -15.304 1.00 77.31 203 ASN A O 1
ATOM 1636 N N . SER A 1 204 ? -3.345 20.014 -14.404 1.00 70.50 204 SER A N 1
ATOM 1637 C CA . SER A 1 204 ? -2.231 20.961 -14.330 1.00 70.50 204 SER A CA 1
ATOM 1638 C C . SER A 1 204 ? -1.499 21.057 -15.678 1.00 70.50 204 SER A C 1
ATOM 1640 O O . SER A 1 204 ? -1.243 20.059 -16.356 1.00 70.50 204 SER A O 1
ATOM 1642 N N . SER A 1 205 ? -1.148 22.275 -16.100 1.00 63.84 205 SER A N 1
ATOM 1643 C CA . SER A 1 205 ? -0.457 22.521 -17.378 1.00 63.84 205 SER A CA 1
ATOM 1644 C C . SER A 1 205 ? 0.911 21.833 -17.462 1.00 63.84 205 SER A C 1
ATOM 1646 O O . SER A 1 205 ? 1.371 21.512 -18.556 1.00 63.84 205 SER A O 1
ATOM 1648 N N . ILE A 1 206 ? 1.530 21.555 -16.312 1.00 60.03 206 ILE A N 1
ATOM 1649 C CA . ILE A 1 206 ? 2.815 20.858 -16.195 1.00 60.03 206 ILE A CA 1
ATOM 1650 C C . ILE A 1 206 ? 2.648 19.350 -16.431 1.00 60.03 206 ILE A C 1
ATOM 1652 O O . ILE A 1 206 ? 3.480 18.703 -17.068 1.00 60.03 206 ILE A O 1
ATOM 1656 N N . VAL A 1 207 ? 1.531 18.798 -15.961 1.00 61.19 207 VAL A N 1
ATOM 1657 C CA . VAL A 1 207 ? 1.177 17.379 -16.074 1.00 61.19 207 VAL A CA 1
ATOM 1658 C C . VAL A 1 207 ? 0.969 16.977 -17.531 1.00 61.19 207 VAL A C 1
ATOM 1660 O O . VAL A 1 207 ? 1.448 15.934 -17.969 1.00 61.19 207 VAL A O 1
ATOM 1663 N N . LYS A 1 208 ? 0.315 17.849 -18.307 1.00 55.88 208 LYS A N 1
ATOM 1664 C CA . LYS A 1 208 ? -0.084 17.599 -19.700 1.00 55.88 208 LYS A CA 1
ATOM 1665 C C . LYS A 1 208 ? 1.098 17.377 -20.664 1.00 55.88 208 LYS A C 1
ATOM 1667 O O . LYS A 1 208 ? 0.881 16.903 -21.775 1.00 55.88 208 LYS A O 1
ATOM 1672 N N . GLY A 1 209 ? 2.331 17.696 -20.254 1.00 50.91 209 GLY A N 1
ATOM 1673 C CA . GLY A 1 209 ? 3.546 17.531 -21.065 1.00 50.91 209 GLY A CA 1
ATOM 1674 C C . GLY A 1 209 ? 4.706 16.797 -20.382 1.00 50.91 209 GLY A C 1
ATOM 1675 O O . GLY A 1 209 ? 5.774 16.671 -20.985 1.00 50.91 209 GLY A O 1
ATOM 1676 N N . SER A 1 210 ? 4.541 16.324 -19.143 1.00 60.78 210 SER A N 1
ATOM 1677 C CA . SER A 1 210 ? 5.633 15.689 -18.401 1.00 60.78 210 SER A CA 1
ATOM 1678 C C . SER A 1 210 ? 5.729 14.194 -18.704 1.00 60.78 210 SER A C 1
ATOM 1680 O O . SER A 1 210 ? 4.798 13.430 -18.462 1.00 60.78 210 SER A O 1
ATOM 1682 N N . LYS A 1 211 ? 6.899 13.763 -19.193 1.00 55.59 211 LYS A N 1
ATOM 1683 C CA . LYS A 1 211 ? 7.217 12.342 -19.424 1.00 55.59 211 LYS A CA 1
ATOM 1684 C C . LYS A 1 211 ? 7.422 11.538 -18.135 1.00 55.59 211 LYS A C 1
ATOM 1686 O O . LYS A 1 211 ? 7.356 10.321 -18.193 1.00 55.59 211 LYS A O 1
ATOM 1691 N N . TYR A 1 212 ? 7.655 12.226 -17.016 1.00 59.16 212 TYR A N 1
ATOM 1692 C CA . TYR A 1 212 ? 8.044 11.641 -15.725 1.00 59.16 212 TYR A CA 1
ATOM 1693 C C . TYR A 1 212 ? 6.925 11.702 -14.679 1.00 59.16 212 TYR A C 1
ATOM 1695 O O . TYR A 1 212 ? 7.090 11.305 -13.528 1.00 59.16 212 TYR A O 1
ATOM 1703 N N . TYR A 1 213 ? 5.778 12.270 -15.050 1.00 72.50 213 TYR A N 1
ATOM 1704 C CA . TYR A 1 213 ? 4.642 12.371 -14.150 1.00 72.50 213 TYR A CA 1
ATOM 1705 C C . TYR A 1 213 ? 4.142 10.972 -13.806 1.00 72.50 213 TYR A C 1
ATOM 1707 O O . TYR A 1 213 ? 3.977 10.168 -14.722 1.00 72.50 213 TYR A O 1
ATOM 1715 N N . GLY A 1 214 ? 3.930 10.693 -12.517 1.00 73.12 214 GLY A N 1
ATOM 1716 C CA . GLY A 1 214 ? 3.464 9.415 -11.974 1.00 73.12 214 GLY A CA 1
ATOM 1717 C C . GLY A 1 214 ? 4.415 8.235 -12.113 1.00 73.12 214 GLY A C 1
ATOM 1718 O O . GLY A 1 214 ? 3.972 7.098 -12.129 1.00 73.12 214 GLY A O 1
ATOM 1719 N N . GLU A 1 215 ? 5.721 8.469 -12.209 1.00 82.56 215 GLU A N 1
ATOM 1720 C CA . GLU A 1 215 ? 6.666 7.370 -11.983 1.00 82.56 215 GLU A CA 1
ATOM 1721 C C . GLU A 1 215 ? 6.704 6.944 -10.507 1.00 82.56 215 GLU A C 1
ATOM 1723 O O . GLU A 1 215 ? 6.813 5.762 -10.200 1.00 82.56 215 GLU A O 1
ATOM 1728 N N . TRP A 1 216 ? 6.514 7.903 -9.597 1.00 88.06 216 TRP A N 1
ATOM 1729 C CA . TRP A 1 216 ? 6.663 7.733 -8.151 1.00 88.06 216 TRP A CA 1
ATOM 1730 C C . TRP A 1 216 ? 5.309 7.634 -7.440 1.00 88.06 216 TRP A C 1
ATOM 1732 O O . TRP A 1 216 ? 5.030 8.395 -6.518 1.00 88.06 216 TRP A O 1
ATOM 1742 N N . GLY A 1 217 ? 4.433 6.755 -7.933 1.00 93.81 217 GLY A N 1
ATOM 1743 C CA . GLY A 1 217 ? 3.056 6.562 -7.458 1.00 93.81 217 GLY A CA 1
ATOM 1744 C C . GLY A 1 217 ? 2.782 5.124 -7.020 1.00 93.81 217 GLY A C 1
ATOM 1745 O O . GLY A 1 217 ? 2.126 4.382 -7.745 1.00 93.81 217 GLY A O 1
ATOM 1746 N N . TYR A 1 218 ? 3.296 4.701 -5.870 1.00 96.62 218 TYR A N 1
ATOM 1747 C CA . TYR A 1 218 ? 3.310 3.279 -5.509 1.00 96.62 218 TYR A CA 1
ATOM 1748 C C . TYR A 1 218 ? 2.129 2.878 -4.629 1.00 96.62 218 TYR A C 1
ATOM 1750 O O . TYR A 1 218 ? 1.771 3.619 -3.707 1.00 96.62 218 TYR A O 1
ATOM 1758 N N . ILE A 1 219 ? 1.581 1.674 -4.846 1.00 98.75 219 ILE A N 1
ATOM 1759 C CA . ILE A 1 219 ? 0.723 1.062 -3.820 1.00 98.75 219 ILE A CA 1
ATOM 1760 C C . ILE A 1 219 ? 1.605 0.582 -2.665 1.00 98.75 219 ILE A C 1
ATOM 1762 O O . ILE A 1 219 ? 1.448 1.072 -1.552 1.00 98.75 219 ILE A O 1
ATOM 1766 N N . PHE A 1 220 ? 2.574 -0.293 -2.932 1.00 98.62 220 PHE A N 1
ATOM 1767 C CA . PHE A 1 220 ? 3.565 -0.743 -1.955 1.00 98.62 220 PHE A CA 1
ATOM 1768 C C . PHE A 1 220 ? 4.975 -0.399 -2.430 1.00 98.62 220 PHE A C 1
ATOM 1770 O O . PHE A 1 220 ? 5.461 -0.957 -3.412 1.00 98.62 220 PHE A O 1
ATOM 1777 N N . CYS A 1 221 ? 5.654 0.498 -1.717 1.00 96.94 221 CYS A N 1
ATOM 1778 C CA . CYS A 1 221 ? 7.091 0.704 -1.868 1.00 96.94 221 CYS A CA 1
ATOM 1779 C C . CYS A 1 221 ? 7.811 0.049 -0.688 1.00 96.94 221 CYS A C 1
ATOM 1781 O O . CYS A 1 221 ? 7.713 0.518 0.443 1.00 96.94 221 CYS A O 1
ATOM 1783 N N . CYS A 1 222 ? 8.508 -1.048 -0.962 1.00 96.56 222 CYS A N 1
ATOM 1784 C CA . CYS A 1 222 ? 9.189 -1.898 0.003 1.00 96.56 222 CYS A CA 1
ATOM 1785 C C . CYS A 1 222 ? 10.705 -1.715 -0.139 1.00 96.56 222 CYS A C 1
ATOM 1787 O O . CYS A 1 222 ? 11.396 -2.506 -0.786 1.00 96.56 222 CYS A O 1
ATOM 1789 N N . GLN A 1 223 ? 11.225 -0.653 0.473 1.00 93.94 223 GLN A N 1
ATOM 1790 C CA . GLN A 1 223 ? 12.643 -0.321 0.455 1.00 93.94 223 GLN A CA 1
ATOM 1791 C C . GLN A 1 223 ? 13.384 -1.016 1.603 1.00 93.94 223 GLN A C 1
ATOM 1793 O O . GLN A 1 223 ? 13.013 -0.863 2.771 1.00 93.94 223 GLN A O 1
ATOM 1798 N N . ALA A 1 224 ? 14.444 -1.767 1.284 1.00 94.00 224 ALA A N 1
ATOM 1799 C CA . ALA A 1 224 ? 15.279 -2.479 2.262 1.00 94.00 224 ALA A CA 1
ATOM 1800 C C . ALA A 1 224 ? 14.477 -3.356 3.257 1.00 94.00 224 ALA A C 1
ATOM 1802 O O . ALA A 1 224 ? 14.839 -3.496 4.427 1.00 94.00 224 ALA A O 1
ATOM 1803 N N . CYS A 1 225 ? 13.342 -3.903 2.815 1.00 95.94 225 CYS A N 1
ATOM 1804 C CA . CYS A 1 225 ? 12.463 -4.728 3.643 1.00 95.94 225 CYS A CA 1
ATOM 1805 C C . CYS A 1 225 ? 12.868 -6.206 3.616 1.00 95.94 225 CYS A C 1
ATOM 1807 O O . CYS A 1 225 ? 13.408 -6.682 2.620 1.00 95.94 225 CYS A O 1
ATOM 1809 N N . SER A 1 226 ? 12.568 -6.955 4.681 1.00 96.88 226 SER A N 1
ATOM 1810 C CA . SER A 1 226 ? 12.853 -8.396 4.739 1.00 96.88 226 SER A CA 1
ATOM 1811 C C . SER A 1 226 ? 11.684 -9.255 5.210 1.00 96.88 226 SER A C 1
ATOM 1813 O O . SER A 1 226 ? 10.903 -8.829 6.057 1.00 96.88 226 SER A O 1
ATOM 1815 N N . ASN A 1 227 ? 11.563 -10.483 4.691 1.00 98.00 227 ASN A N 1
ATOM 1816 C CA . ASN A 1 227 ? 10.462 -11.394 5.031 1.00 98.00 227 ASN A CA 1
ATOM 1817 C C . ASN A 1 227 ? 9.092 -10.711 4.837 1.00 98.00 227 ASN A C 1
ATOM 1819 O O . ASN A 1 227 ? 8.325 -10.529 5.788 1.00 98.00 227 ASN A O 1
ATOM 1823 N N . PHE A 1 228 ? 8.841 -10.268 3.601 1.00 97.94 228 PHE A N 1
ATOM 1824 C CA . PHE A 1 228 ? 7.631 -9.547 3.201 1.00 97.94 228 PHE A CA 1
ATOM 1825 C C . PHE A 1 228 ? 6.833 -10.400 2.214 1.00 97.94 228 PHE A C 1
ATOM 1827 O O . PHE A 1 228 ? 7.358 -10.809 1.175 1.00 97.94 228 PHE A O 1
ATOM 1834 N N . LYS A 1 229 ? 5.571 -10.690 2.537 1.00 98.69 229 LYS A N 1
ATOM 1835 C CA . LYS A 1 229 ? 4.747 -11.639 1.779 1.00 98.69 229 LYS A CA 1
ATOM 1836 C C . LYS A 1 229 ? 3.410 -11.032 1.394 1.00 98.69 229 LYS A C 1
ATOM 1838 O O . LYS A 1 229 ? 2.745 -10.439 2.236 1.00 98.69 229 LYS A O 1
ATOM 1843 N N . PHE A 1 230 ? 3.007 -11.259 0.153 1.00 98.81 230 PHE A N 1
ATOM 1844 C CA . PHE A 1 230 ? 1.696 -10.921 -0.377 1.00 98.81 230 PHE A CA 1
ATOM 1845 C C . PHE A 1 230 ? 0.983 -12.195 -0.841 1.00 98.81 230 PHE A C 1
ATOM 1847 O O . PHE A 1 230 ? 1.606 -13.022 -1.514 1.00 98.81 230 PHE A O 1
ATOM 1854 N N . SER A 1 231 ? -0.308 -12.344 -0.524 1.00 98.69 231 SER A N 1
ATOM 1855 C CA . SER A 1 231 ? -1.121 -13.460 -1.018 1.00 98.69 231 SER A CA 1
ATOM 1856 C C . SER A 1 231 ? -2.588 -13.117 -1.288 1.00 98.69 231 SER A C 1
ATOM 1858 O O . SER A 1 231 ? -3.244 -12.494 -0.466 1.00 98.69 231 SER A O 1
ATOM 1860 N N . GLY A 1 232 ? -3.144 -13.544 -2.423 1.00 98.50 232 GLY A N 1
ATOM 1861 C CA . GLY A 1 232 ? -4.601 -13.578 -2.661 1.00 98.50 232 GLY A CA 1
ATOM 1862 C C . GLY A 1 232 ? -5.308 -12.246 -2.971 1.00 98.50 232 GLY A C 1
ATOM 1863 O O . GLY A 1 232 ? -6.365 -12.261 -3.609 1.00 98.50 232 GLY A O 1
ATOM 1864 N N . ILE A 1 233 ? -4.741 -11.106 -2.570 1.00 98.62 233 ILE A N 1
ATOM 1865 C CA . ILE A 1 233 ? -5.353 -9.783 -2.761 1.00 98.62 233 ILE A CA 1
ATOM 1866 C C . ILE A 1 233 ? -5.262 -9.281 -4.212 1.00 98.62 233 ILE A C 1
ATOM 1868 O O . ILE A 1 233 ? -4.463 -9.755 -5.029 1.00 98.62 233 ILE A O 1
ATOM 1872 N N . THR A 1 234 ? -6.069 -8.264 -4.520 1.00 98.94 234 THR A N 1
ATOM 1873 C CA . THR A 1 234 ? -5.998 -7.508 -5.778 1.00 98.94 234 THR A CA 1
ATOM 1874 C C . THR A 1 234 ? -5.313 -6.158 -5.567 1.00 98.94 234 THR A C 1
ATOM 1876 O O . THR A 1 234 ? -5.692 -5.397 -4.681 1.00 98.94 234 THR A O 1
ATOM 1879 N N . LEU A 1 235 ? -4.332 -5.834 -6.407 1.00 98.94 235 LEU A N 1
ATOM 1880 C CA . LEU A 1 235 ? -3.693 -4.520 -6.468 1.00 98.94 235 LEU A CA 1
ATOM 1881 C C . LEU A 1 235 ? -3.995 -3.886 -7.814 1.00 98.94 235 LEU A C 1
ATOM 1883 O O . LEU A 1 235 ? -3.678 -4.475 -8.851 1.00 98.94 235 LEU A O 1
ATOM 1887 N N . GLU A 1 236 ? -4.585 -2.696 -7.820 1.00 98.69 236 GLU A N 1
ATOM 1888 C CA . GLU A 1 236 ? -4.997 -2.094 -9.083 1.00 98.69 236 GLU A CA 1
ATOM 1889 C C . GLU A 1 236 ? -4.898 -0.576 -9.154 1.00 98.69 236 GLU A C 1
ATOM 1891 O O . GLU A 1 236 ? -4.865 0.126 -8.147 1.00 98.69 236 GLU A O 1
ATOM 1896 N N . TYR A 1 237 ? -4.822 -0.066 -10.385 1.00 98.38 237 TYR A N 1
ATOM 1897 C CA . TYR A 1 237 ? -4.819 1.369 -10.675 1.00 98.38 237 TYR A CA 1
ATOM 1898 C C . TYR A 1 237 ? -3.722 2.144 -9.929 1.00 98.38 237 TYR A C 1
ATOM 1900 O O . TYR A 1 237 ? -3.922 3.291 -9.519 1.00 98.38 237 TYR A O 1
ATOM 1908 N N . ALA A 1 238 ? -2.549 1.528 -9.760 1.00 98.12 238 ALA A N 1
ATOM 1909 C CA . ALA A 1 238 ? -1.370 2.219 -9.258 1.00 98.12 238 ALA A CA 1
ATOM 1910 C C . ALA A 1 238 ? -0.960 3.336 -10.224 1.00 98.12 238 ALA A C 1
ATOM 1912 O O . ALA A 1 238 ? -0.875 3.127 -11.436 1.00 98.12 238 ALA A O 1
ATOM 1913 N N . PHE A 1 239 ? -0.689 4.524 -9.689 1.00 95.25 239 PHE A N 1
ATOM 1914 C CA . PHE A 1 239 ? -0.297 5.680 -10.492 1.00 95.25 239 PHE A CA 1
ATOM 1915 C C . PHE A 1 239 ? 1.131 5.588 -11.053 1.00 95.25 239 PHE A C 1
ATOM 1917 O O . PHE A 1 239 ? 1.408 6.180 -12.096 1.00 95.25 239 PHE A O 1
ATOM 1924 N N . GLY A 1 240 ? 1.978 4.792 -10.401 1.00 95.31 240 GLY A N 1
ATOM 1925 C CA . GLY A 1 240 ? 3.261 4.248 -10.841 1.00 95.31 240 GLY A CA 1
ATOM 1926 C C . GLY A 1 240 ? 3.203 2.719 -10.781 1.00 95.31 240 GLY A C 1
ATOM 1927 O O . GLY A 1 240 ? 2.489 2.122 -11.593 1.00 95.31 240 GLY A O 1
ATOM 1928 N N . ASP A 1 241 ? 3.913 2.098 -9.829 1.00 97.06 241 ASP A N 1
ATOM 1929 C CA . ASP A 1 241 ? 3.975 0.631 -9.707 1.00 97.06 241 ASP A CA 1
ATOM 1930 C C . ASP A 1 241 ? 3.056 0.082 -8.601 1.00 97.06 241 ASP A C 1
ATOM 1932 O O . ASP A 1 241 ? 2.866 0.728 -7.565 1.00 97.06 241 ASP A O 1
ATOM 1936 N N . CYS A 1 242 ? 2.513 -1.133 -8.758 1.00 98.69 242 CYS A N 1
ATOM 1937 C CA . CYS A 1 242 ? 1.755 -1.748 -7.656 1.00 98.69 242 CYS A CA 1
ATOM 1938 C C . CYS A 1 242 ? 2.688 -2.172 -6.512 1.00 98.69 242 CYS A C 1
ATOM 1940 O O . CYS A 1 242 ? 2.444 -1.803 -5.365 1.00 98.69 242 CYS A O 1
ATOM 1942 N N . ILE A 1 243 ? 3.762 -2.910 -6.802 1.00 98.56 243 ILE A N 1
ATOM 1943 C CA . ILE A 1 243 ? 4.770 -3.300 -5.804 1.00 98.56 243 ILE A CA 1
ATOM 1944 C C . ILE A 1 243 ? 6.153 -2.901 -6.314 1.00 98.56 243 ILE A C 1
ATOM 1946 O O . ILE A 1 243 ? 6.528 -3.259 -7.424 1.00 98.56 243 ILE A O 1
ATOM 1950 N N . SER A 1 244 ? 6.930 -2.202 -5.494 1.00 96.06 244 SER A N 1
ATOM 1951 C CA . SER A 1 244 ? 8.331 -1.887 -5.771 1.00 96.06 244 SER A CA 1
ATOM 1952 C C . SER A 1 244 ? 9.206 -2.422 -4.646 1.00 96.06 244 SER A C 1
ATOM 1954 O O . SER A 1 244 ? 9.125 -1.947 -3.513 1.00 96.06 244 SER A O 1
ATOM 1956 N N . TYR A 1 245 ? 10.043 -3.412 -4.951 1.00 94.81 245 TYR A N 1
ATOM 1957 C CA . TYR A 1 245 ? 11.130 -3.841 -4.078 1.00 94.81 245 TYR A CA 1
ATOM 1958 C C . TYR A 1 245 ? 12.402 -3.126 -4.495 1.00 94.81 245 TYR A C 1
ATOM 1960 O O . TYR A 1 245 ? 12.885 -3.316 -5.610 1.00 94.81 245 TYR A O 1
ATOM 1968 N N . THR A 1 246 ? 12.938 -2.297 -3.605 1.00 89.25 246 THR A N 1
ATOM 1969 C CA . THR A 1 246 ? 14.085 -1.449 -3.926 1.00 89.25 246 THR A CA 1
ATOM 1970 C C . THR A 1 246 ? 15.094 -1.398 -2.788 1.00 89.25 246 THR A C 1
ATOM 1972 O O . THR A 1 246 ? 14.790 -1.730 -1.636 1.00 89.25 246 THR A O 1
ATOM 1975 N N . ALA A 1 247 ? 16.313 -0.984 -3.112 1.00 87.44 247 ALA A N 1
ATOM 1976 C CA . ALA A 1 247 ? 17.395 -0.880 -2.154 1.00 87.44 247 ALA A CA 1
ATOM 1977 C C . ALA A 1 247 ? 17.461 0.506 -1.489 1.00 87.44 247 ALA A C 1
ATOM 1979 O O . ALA A 1 247 ? 16.992 1.515 -2.019 1.00 87.44 247 ALA A O 1
ATOM 1980 N N . ASP A 1 248 ? 18.072 0.573 -0.308 1.00 87.75 248 ASP A N 1
ATOM 1981 C CA . ASP A 1 248 ? 18.498 1.824 0.319 1.00 87.75 248 ASP A CA 1
ATOM 1982 C C . ASP A 1 248 ? 19.919 2.194 -0.123 1.00 87.75 248 ASP A C 1
ATOM 1984 O O . ASP A 1 248 ? 20.906 1.809 0.502 1.00 87.75 248 ASP A O 1
ATOM 1988 N N . TYR A 1 249 ? 20.028 2.998 -1.179 1.00 80.75 249 TYR A N 1
ATOM 1989 C CA . TYR A 1 249 ? 21.313 3.473 -1.709 1.00 80.75 249 TYR A CA 1
ATOM 1990 C C . TYR A 1 249 ? 22.082 4.400 -0.758 1.00 80.75 249 TYR A C 1
ATOM 1992 O O . TYR A 1 249 ? 23.249 4.702 -1.005 1.00 80.75 249 TYR A O 1
ATOM 2000 N N . SER A 1 250 ? 21.440 4.888 0.307 1.00 80.69 250 SER A N 1
ATOM 2001 C CA . SER A 1 250 ? 22.058 5.806 1.265 1.00 80.69 250 SER A CA 1
ATOM 2002 C C . SER A 1 250 ? 22.677 5.106 2.475 1.00 80.69 250 SER A C 1
ATOM 2004 O O . SER A 1 250 ? 23.447 5.730 3.202 1.00 80.69 250 SER A O 1
ATOM 2006 N N . ASN A 1 251 ? 22.384 3.819 2.693 1.00 79.31 251 ASN A N 1
ATOM 2007 C CA . ASN A 1 251 ? 22.880 3.100 3.862 1.00 79.31 251 ASN A CA 1
ATOM 2008 C C . ASN A 1 251 ? 24.389 2.861 3.773 1.00 79.31 251 ASN A C 1
ATOM 2010 O O . ASN A 1 251 ? 24.873 2.346 2.769 1.00 79.31 251 ASN A O 1
ATOM 2014 N N . GLU A 1 252 ? 25.149 3.138 4.828 1.00 82.19 252 GLU A N 1
ATOM 2015 C CA . GLU A 1 252 ? 26.576 2.788 4.865 1.00 82.19 252 GLU A CA 1
ATOM 2016 C C . GLU A 1 252 ? 26.790 1.279 5.053 1.00 82.19 252 GLU A C 1
ATOM 2018 O O . GLU A 1 252 ? 27.753 0.711 4.537 1.00 82.19 252 GLU A O 1
ATOM 2023 N N . ASN A 1 253 ? 25.868 0.601 5.747 1.00 83.12 253 ASN A N 1
ATOM 2024 C CA . ASN A 1 253 ? 25.936 -0.839 5.936 1.00 83.12 253 ASN A CA 1
ATOM 2025 C C . ASN A 1 253 ? 25.287 -1.559 4.750 1.00 83.12 253 ASN A C 1
ATOM 2027 O O . ASN A 1 253 ? 24.067 -1.686 4.670 1.00 83.12 253 ASN A O 1
ATOM 2031 N N . ILE A 1 254 ? 26.135 -2.091 3.870 1.00 81.19 254 ILE A N 1
ATOM 2032 C CA . ILE A 1 254 ? 25.775 -2.842 2.657 1.00 81.19 254 ILE A CA 1
ATOM 2033 C C . ILE A 1 254 ? 24.683 -3.895 2.915 1.00 81.19 254 ILE A C 1
ATOM 2035 O O . ILE A 1 254 ? 23.746 -4.020 2.132 1.00 81.19 254 ILE A O 1
ATOM 2039 N N . ARG A 1 255 ? 24.744 -4.619 4.043 1.00 77.19 255 ARG A N 1
ATOM 2040 C CA . ARG A 1 255 ? 23.769 -5.679 4.369 1.00 77.19 255 ARG A CA 1
ATOM 2041 C C . ARG A 1 255 ? 22.352 -5.157 4.607 1.00 77.19 255 ARG A C 1
ATOM 2043 O O . ARG A 1 255 ? 21.404 -5.918 4.469 1.00 77.19 255 ARG A O 1
ATOM 2050 N N . ASN A 1 256 ? 22.217 -3.881 4.954 1.00 81.94 256 ASN A N 1
ATOM 2051 C CA . ASN A 1 256 ? 20.936 -3.236 5.225 1.00 81.94 256 ASN A CA 1
ATOM 2052 C C . ASN A 1 256 ? 20.382 -2.498 4.001 1.00 81.94 256 ASN A C 1
ATOM 2054 O O . ASN A 1 256 ? 19.345 -1.852 4.108 1.00 81.94 256 ASN A O 1
ATOM 2058 N N . ARG A 1 257 ? 21.068 -2.558 2.851 1.00 85.88 257 ARG A N 1
ATOM 2059 C CA . ARG A 1 257 ? 20.599 -1.918 1.618 1.00 85.88 257 ARG A CA 1
ATOM 2060 C C . ARG A 1 257 ? 19.511 -2.728 0.935 1.00 85.88 257 ARG A C 1
ATOM 2062 O O . ARG A 1 257 ? 18.639 -2.145 0.312 1.00 85.88 257 ARG A O 1
ATOM 2069 N N . VAL A 1 258 ? 19.576 -4.052 1.019 1.00 88.19 258 VAL A N 1
ATOM 2070 C CA . VAL A 1 258 ? 18.891 -4.949 0.083 1.00 88.19 258 VAL A CA 1
ATOM 2071 C C . VAL A 1 258 ? 17.565 -5.438 0.656 1.00 88.19 258 VAL A C 1
ATOM 2073 O O . VAL A 1 258 ? 17.503 -5.874 1.806 1.00 88.19 258 VAL A O 1
ATOM 2076 N N . ALA A 1 259 ? 16.506 -5.384 -0.153 1.00 92.81 259 ALA A N 1
ATOM 2077 C CA . ALA A 1 259 ? 15.263 -6.070 0.169 1.00 92.81 259 ALA A CA 1
ATOM 2078 C C . ALA A 1 259 ? 15.420 -7.581 -0.090 1.00 92.81 259 ALA A C 1
ATOM 2080 O O . ALA A 1 259 ? 15.995 -7.974 -1.103 1.00 92.81 259 ALA A O 1
ATOM 2081 N N . ASN A 1 260 ? 14.958 -8.422 0.834 1.00 94.88 260 ASN A N 1
ATOM 2082 C CA . ASN A 1 260 ? 15.319 -9.844 0.873 1.00 94.88 260 ASN A CA 1
ATOM 2083 C C . ASN A 1 260 ? 14.180 -10.734 1.401 1.00 94.88 260 ASN A C 1
ATOM 2085 O O . ASN A 1 260 ? 13.426 -10.320 2.277 1.00 94.88 260 ASN A O 1
ATOM 2089 N N . ASP A 1 261 ? 14.107 -11.982 0.940 1.00 96.88 261 ASP A N 1
ATOM 2090 C CA . ASP A 1 261 ? 13.109 -12.981 1.354 1.00 96.88 261 ASP A CA 1
ATOM 2091 C C . ASP A 1 261 ? 11.679 -12.485 1.105 1.00 96.88 261 ASP A C 1
ATOM 2093 O O . ASP A 1 261 ? 10.921 -12.148 2.020 1.00 96.88 261 ASP A O 1
ATOM 2097 N N . LEU A 1 262 ? 11.327 -12.403 -0.175 1.00 98.00 262 LEU A N 1
ATOM 2098 C CA . LEU A 1 262 ? 10.115 -11.751 -0.653 1.00 98.00 262 LEU A CA 1
ATOM 2099 C C . LEU A 1 262 ? 9.235 -12.748 -1.406 1.00 98.00 262 LEU A C 1
ATOM 2101 O O . LEU A 1 262 ? 9.721 -13.530 -2.227 1.00 98.00 262 LEU A O 1
ATOM 2105 N N . LEU A 1 263 ? 7.930 -12.714 -1.140 1.00 98.69 263 LEU A N 1
ATOM 2106 C CA . LEU A 1 263 ? 6.960 -13.599 -1.784 1.00 98.69 263 LEU A CA 1
ATOM 2107 C C . LEU A 1 263 ? 5.762 -12.811 -2.307 1.00 98.69 263 LEU A C 1
ATOM 2109 O O . LEU A 1 263 ? 5.097 -12.104 -1.555 1.00 98.69 263 LEU A O 1
ATOM 2113 N N . ILE A 1 264 ? 5.456 -13.018 -3.581 1.00 98.75 264 ILE A N 1
ATOM 2114 C CA . ILE A 1 264 ? 4.217 -12.617 -4.244 1.00 98.75 264 ILE A CA 1
ATOM 2115 C C . ILE A 1 264 ? 3.560 -13.915 -4.711 1.00 98.75 264 ILE A C 1
ATOM 2117 O O . ILE A 1 264 ? 4.077 -14.580 -5.609 1.00 98.75 264 ILE A O 1
ATOM 2121 N N . ASP A 1 265 ? 2.454 -14.308 -4.083 1.00 98.81 265 ASP A N 1
ATOM 2122 C CA . ASP A 1 265 ? 1.729 -15.538 -4.413 1.00 98.81 265 ASP A CA 1
ATOM 2123 C C . ASP A 1 265 ? 0.261 -15.242 -4.713 1.00 98.81 265 ASP A C 1
ATOM 2125 O O . ASP A 1 265 ? -0.400 -14.536 -3.963 1.00 98.81 265 ASP A O 1
ATOM 2129 N N . ASN A 1 266 ? -0.286 -15.795 -5.792 1.00 98.69 266 ASN A N 1
ATOM 2130 C CA . ASN A 1 266 ? -1.728 -15.753 -6.056 1.00 98.69 266 ASN A CA 1
ATOM 2131 C C . ASN A 1 266 ? -2.342 -14.333 -6.022 1.00 98.69 266 ASN A C 1
ATOM 2133 O O . ASN A 1 266 ? -3.481 -14.154 -5.591 1.00 98.69 266 ASN A O 1
ATOM 2137 N N . LEU A 1 267 ? -1.596 -13.307 -6.446 1.00 98.75 267 LEU A N 1
ATOM 2138 C CA . LEU A 1 267 ? -2.128 -11.949 -6.563 1.00 98.75 267 LEU A CA 1
ATOM 2139 C C . LEU A 1 267 ? -2.847 -11.728 -7.892 1.00 98.75 267 LEU A C 1
ATOM 2141 O O . LEU A 1 267 ? -2.596 -12.405 -8.894 1.00 98.75 267 LEU A O 1
ATOM 2145 N N . LYS A 1 268 ? -3.705 -10.708 -7.914 1.00 98.88 268 LYS A N 1
ATOM 2146 C CA . LYS A 1 268 ? -4.181 -10.074 -9.148 1.00 98.88 268 LYS A CA 1
ATOM 2147 C C . LYS A 1 268 ? -3.634 -8.656 -9.203 1.00 98.88 268 LYS A C 1
ATOM 2149 O O . LYS A 1 268 ? -3.974 -7.841 -8.356 1.00 98.88 268 LYS A O 1
ATOM 2154 N N . ILE A 1 269 ? -2.804 -8.358 -10.192 1.00 98.88 269 ILE A N 1
ATOM 2155 C CA . ILE A 1 269 ? -2.190 -7.044 -10.381 1.00 98.88 269 ILE A CA 1
ATOM 2156 C C . ILE A 1 269 ? -2.719 -6.455 -11.683 1.00 98.88 269 ILE A C 1
ATOM 2158 O O . ILE A 1 269 ? -2.534 -7.046 -12.747 1.00 98.88 269 ILE A O 1
ATOM 2162 N N . ARG A 1 270 ? -3.417 -5.318 -11.603 1.00 98.69 270 ARG A N 1
ATOM 2163 C CA . ARG A 1 270 ? -4.144 -4.763 -12.749 1.00 98.69 270 ARG A CA 1
ATOM 2164 C C . ARG A 1 270 ? -3.910 -3.282 -12.964 1.00 98.69 270 ARG A C 1
ATOM 2166 O O . ARG A 1 270 ? -3.964 -2.494 -12.028 1.00 98.69 270 ARG A O 1
ATOM 2173 N N . TYR A 1 271 ? -3.754 -2.883 -14.220 1.00 97.94 271 TYR A N 1
ATOM 2174 C CA . TYR A 1 271 ? -3.759 -1.479 -14.630 1.00 97.94 271 TYR A CA 1
ATOM 2175 C C . TYR A 1 271 ? -2.790 -0.610 -13.815 1.00 97.94 271 TYR A C 1
ATOM 2177 O O . TYR A 1 271 ? -3.107 0.526 -13.469 1.00 97.94 271 TYR A O 1
ATOM 2185 N N . ALA A 1 272 ? -1.608 -1.139 -13.490 1.00 97.62 272 ALA A N 1
ATOM 2186 C CA . ALA A 1 272 ? -0.521 -0.299 -13.012 1.00 97.62 272 ALA A CA 1
ATOM 2187 C C . ALA A 1 272 ? -0.092 0.625 -14.152 1.00 97.62 272 ALA A C 1
ATOM 2189 O O . ALA A 1 272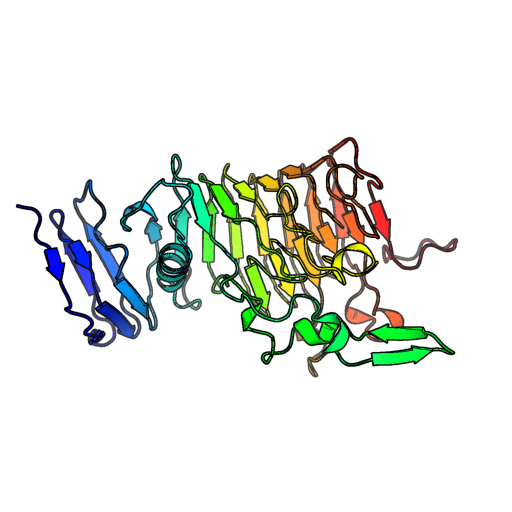 ? 0.029 0.188 -15.300 1.00 97.62 272 ALA A O 1
ATOM 2190 N N . ARG A 1 273 ? 0.123 1.904 -13.865 1.00 95.25 273 ARG A N 1
ATOM 2191 C CA . ARG A 1 273 ? 0.489 2.872 -14.899 1.00 95.25 273 ARG A CA 1
ATOM 2192 C C . ARG A 1 273 ? 1.930 2.711 -15.377 1.00 95.25 273 ARG A C 1
ATOM 2194 O O . ARG A 1 273 ? 2.194 2.953 -16.554 1.00 95.25 273 ARG A O 1
ATOM 2201 N N . ARG A 1 274 ? 2.842 2.282 -14.507 1.00 93.62 274 ARG A N 1
ATOM 2202 C CA . ARG A 1 274 ? 4.168 1.783 -14.887 1.00 93.62 274 ARG A CA 1
ATOM 2203 C C . ARG A 1 274 ? 4.167 0.266 -14.775 1.00 93.62 274 ARG A C 1
ATOM 2205 O O . ARG A 1 274 ? 3.605 -0.396 -15.649 1.00 93.62 274 ARG A O 1
ATOM 2212 N N . ASN A 1 275 ? 4.762 -0.255 -13.706 1.00 95.81 275 ASN A N 1
ATOM 2213 C CA . ASN A 1 275 ? 5.039 -1.666 -13.576 1.00 95.81 275 ASN A CA 1
ATOM 2214 C C . ASN A 1 275 ? 4.029 -2.346 -12.650 1.00 95.81 275 ASN A C 1
ATOM 2216 O O . ASN A 1 275 ? 3.600 -1.777 -11.649 1.00 95.81 275 ASN A O 1
ATOM 2220 N N . GLY A 1 276 ? 3.642 -3.585 -12.940 1.00 97.94 276 GLY A N 1
ATOM 2221 C CA . GLY A 1 276 ? 2.923 -4.380 -11.945 1.00 97.94 276 GLY A CA 1
ATOM 2222 C C . GLY A 1 276 ? 3.804 -4.607 -10.712 1.00 97.94 276 GLY A C 1
ATOM 2223 O O . GLY A 1 276 ? 3.435 -4.245 -9.596 1.00 97.94 276 GLY A O 1
ATOM 2224 N N . VAL A 1 277 ? 4.999 -5.155 -10.927 1.00 97.69 277 VAL A N 1
ATOM 2225 C CA . VAL A 1 277 ? 6.017 -5.372 -9.895 1.00 97.69 277 VAL A CA 1
ATOM 2226 C C . VAL A 1 277 ? 7.373 -4.904 -10.408 1.00 97.69 277 VAL A C 1
ATOM 2228 O O . VAL A 1 277 ? 7.773 -5.297 -11.498 1.00 97.69 277 VAL A O 1
ATOM 2231 N N . THR A 1 278 ? 8.099 -4.142 -9.601 1.00 95.00 278 THR A N 1
ATOM 2232 C CA . THR A 1 278 ? 9.503 -3.783 -9.836 1.00 95.00 278 THR A CA 1
ATOM 2233 C C . THR A 1 278 ? 10.388 -4.503 -8.820 1.00 95.00 278 THR A C 1
ATOM 2235 O O . THR A 1 278 ? 10.090 -4.491 -7.621 1.00 95.00 278 THR A O 1
ATOM 2238 N N . VAL A 1 279 ? 11.465 -5.141 -9.282 1.00 92.88 279 VAL A N 1
ATOM 2239 C CA . VAL A 1 279 ? 12.356 -5.975 -8.463 1.00 92.88 279 VAL A CA 1
ATOM 2240 C C . VAL A 1 279 ? 13.811 -5.518 -8.592 1.00 92.88 279 VAL A C 1
ATOM 2242 O O . VAL A 1 279 ? 14.442 -5.712 -9.630 1.00 92.88 279 VAL A O 1
ATOM 2245 N N . ALA A 1 280 ? 14.339 -4.978 -7.495 1.00 90.06 280 ALA A N 1
ATOM 2246 C CA . ALA A 1 280 ? 15.760 -4.775 -7.216 1.00 90.06 280 ALA A CA 1
ATOM 2247 C C . ALA A 1 280 ? 16.071 -5.363 -5.826 1.00 90.06 280 ALA A C 1
ATOM 2249 O O . ALA A 1 280 ? 16.138 -4.647 -4.821 1.00 90.06 280 ALA A O 1
ATOM 2250 N N . ALA A 1 281 ? 16.113 -6.696 -5.750 1.00 91.44 281 ALA A N 1
ATOM 2251 C CA . ALA A 1 281 ? 16.056 -7.438 -4.492 1.00 91.44 281 ALA A CA 1
ATOM 2252 C C . ALA A 1 281 ? 16.582 -8.878 -4.612 1.00 91.44 281 ALA A C 1
ATOM 2254 O O . ALA A 1 281 ? 16.746 -9.416 -5.706 1.00 91.44 281 ALA A O 1
ATOM 2255 N N . THR A 1 282 ? 16.798 -9.537 -3.473 1.00 91.19 282 THR A N 1
ATOM 2256 C CA . THR A 1 282 ? 17.295 -10.919 -3.410 1.00 91.19 282 THR A CA 1
ATOM 2257 C C . THR A 1 282 ? 16.266 -11.875 -2.812 1.00 91.19 282 THR A C 1
ATOM 2259 O O . THR A 1 282 ? 15.398 -11.477 -2.038 1.00 91.19 282 THR A O 1
ATOM 2262 N N . ASN A 1 283 ? 16.352 -13.159 -3.176 1.00 94.38 283 ASN A N 1
ATOM 2263 C CA . ASN A 1 283 ? 15.453 -14.217 -2.694 1.00 94.38 283 ASN A CA 1
ATOM 2264 C C . ASN A 1 283 ? 13.972 -13.865 -2.906 1.00 94.38 283 ASN A C 1
ATOM 2266 O O . ASN A 1 283 ? 13.185 -13.800 -1.960 1.00 94.38 283 ASN A O 1
ATOM 2270 N N . VAL A 1 284 ? 13.603 -13.615 -4.163 1.00 96.44 284 VAL A N 1
ATOM 2271 C CA . VAL A 1 284 ? 12.248 -13.199 -4.544 1.00 96.44 284 VAL A CA 1
ATOM 2272 C C . VAL A 1 284 ? 11.544 -14.331 -5.271 1.00 96.44 284 VAL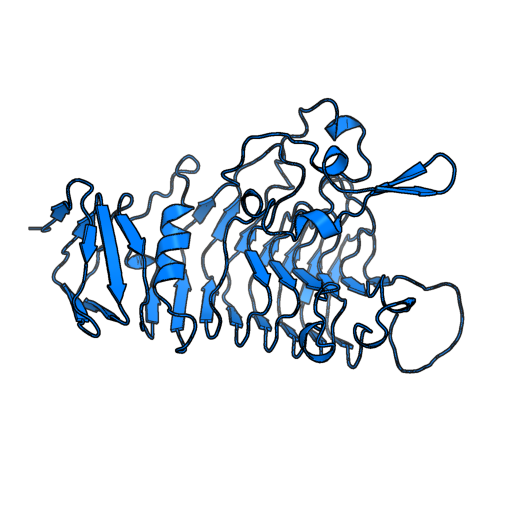 A C 1
ATOM 2274 O O . VAL A 1 284 ? 12.069 -14.875 -6.241 1.00 96.44 284 VAL A O 1
ATOM 2277 N N . ILE A 1 285 ? 10.331 -14.663 -4.841 1.00 98.00 285 ILE A N 1
ATOM 2278 C CA . ILE A 1 285 ? 9.462 -15.608 -5.542 1.00 98.00 285 ILE A CA 1
ATOM 2279 C C . ILE A 1 285 ? 8.194 -14.874 -5.970 1.00 98.00 285 ILE A C 1
ATOM 2281 O O . ILE A 1 285 ? 7.444 -14.382 -5.131 1.00 98.00 285 ILE A O 1
ATOM 2285 N N . VAL A 1 286 ? 7.937 -14.852 -7.276 1.00 98.12 286 VAL A N 1
ATOM 2286 C CA . VAL A 1 286 ? 6.671 -14.412 -7.867 1.00 98.12 286 VAL A CA 1
ATOM 2287 C C . VAL A 1 286 ? 5.983 -15.632 -8.463 1.00 98.12 286 VAL A C 1
ATOM 2289 O O . VAL A 1 286 ? 6.491 -16.257 -9.397 1.00 98.12 286 VAL A O 1
ATOM 2292 N N . GLN A 1 287 ? 4.839 -16.022 -7.911 1.00 97.75 287 GLN A N 1
ATOM 2293 C CA . GLN A 1 287 ? 4.154 -17.235 -8.337 1.00 97.75 287 GLN A CA 1
ATOM 2294 C C . GLN A 1 287 ? 2.636 -17.110 -8.379 1.00 97.75 287 GLN A C 1
ATOM 2296 O O . GLN A 1 287 ? 2.050 -16.279 -7.689 1.00 97.75 287 GLN A O 1
ATOM 2301 N N . ASN A 1 288 ? 2.001 -17.937 -9.216 1.00 98.44 288 ASN A N 1
ATOM 2302 C CA . ASN A 1 288 ? 0.540 -18.054 -9.338 1.00 98.44 288 ASN A CA 1
ATOM 2303 C C . ASN A 1 288 ? -0.186 -16.714 -9.569 1.00 98.44 288 ASN A C 1
ATOM 2305 O O . ASN A 1 288 ? -1.373 -16.592 -9.290 1.00 98.44 288 ASN A O 1
ATOM 2309 N N . THR A 1 289 ? 0.527 -15.691 -10.037 1.00 98.56 289 THR A N 1
ATOM 2310 C CA . THR A 1 289 ? 0.037 -14.312 -10.052 1.00 98.56 289 THR A CA 1
ATOM 2311 C C . THR A 1 289 ? -0.487 -13.953 -11.433 1.00 98.56 289 THR A C 1
ATOM 2313 O O . THR A 1 289 ? 0.073 -14.335 -12.465 1.00 98.56 289 THR A O 1
ATOM 2316 N N . PHE A 1 290 ? -1.595 -13.225 -11.446 1.00 98.50 290 PHE A N 1
ATOM 2317 C CA . PHE A 1 290 ? -2.256 -12.744 -12.644 1.00 98.50 290 PHE A CA 1
ATOM 2318 C C . PHE A 1 290 ? -1.960 -11.259 -12.860 1.00 98.50 290 PHE A C 1
ATOM 2320 O O . PHE A 1 290 ? -2.230 -10.447 -11.978 1.00 98.50 290 PHE A O 1
ATOM 2327 N N . PHE A 1 291 ? -1.458 -10.912 -14.043 1.00 98.50 291 PHE A N 1
ATOM 2328 C CA . PHE A 1 291 ? -1.136 -9.548 -14.451 1.00 98.50 291 PHE A CA 1
ATOM 2329 C C . PHE A 1 291 ? -1.992 -9.114 -15.635 1.00 98.50 291 PHE A C 1
ATOM 2331 O O . PHE A 1 291 ? -2.042 -9.816 -16.651 1.00 98.50 291 PHE A O 1
ATOM 2338 N N . GLU A 1 292 ? -2.620 -7.944 -15.532 1.00 98.06 292 GLU A N 1
ATOM 2339 C CA . GLU A 1 292 ? -3.515 -7.431 -16.567 1.00 98.06 292 GLU A CA 1
ATOM 2340 C C . GLU A 1 292 ? -3.385 -5.927 -16.812 1.00 98.06 292 GLU A C 1
ATOM 2342 O O . GLU A 1 292 ? -3.504 -5.120 -15.895 1.00 98.06 292 GLU A O 1
ATOM 2347 N N . GLY A 1 293 ? -3.242 -5.522 -18.074 1.00 95.75 293 GLY A N 1
ATOM 2348 C CA . GLY A 1 293 ? -3.423 -4.123 -18.470 1.00 95.75 293 GLY A CA 1
ATOM 2349 C C . GLY A 1 293 ? -2.349 -3.143 -17.982 1.00 95.75 293 GLY A C 1
ATOM 2350 O O . GLY A 1 293 ? -2.567 -1.929 -18.079 1.00 95.75 293 GLY A O 1
ATOM 2351 N N . CYS A 1 294 ? -1.210 -3.621 -17.468 1.00 95.81 294 CYS A N 1
ATOM 2352 C CA . CYS A 1 294 ? -0.116 -2.768 -17.002 1.00 95.81 294 CYS A CA 1
ATOM 2353 C C . CYS A 1 294 ? 0.481 -1.942 -18.152 1.00 95.81 294 CYS A C 1
ATOM 2355 O O . CYS A 1 294 ? 0.705 -2.438 -19.261 1.00 95.81 294 CYS A O 1
ATOM 2357 N N . GLY A 1 295 ? 0.703 -0.652 -17.890 1.00 92.81 295 GLY A N 1
ATOM 2358 C CA . GLY A 1 295 ? 1.338 0.288 -18.809 1.00 92.81 295 GLY A CA 1
ATOM 2359 C C . GLY A 1 295 ? 0.515 0.681 -20.042 1.00 92.81 295 GLY A C 1
ATOM 2360 O O . GLY A 1 295 ? 1.014 1.391 -20.920 1.00 92.81 295 GLY A O 1
ATOM 2361 N N . THR A 1 296 ? -0.741 0.240 -20.135 1.00 93.06 296 THR A N 1
ATOM 2362 C CA . THR A 1 296 ? -1.613 0.484 -21.293 1.00 93.06 296 THR A CA 1
ATOM 2363 C C . THR A 1 296 ? -1.966 1.962 -21.481 1.00 93.06 296 THR A C 1
ATOM 2365 O O . THR A 1 296 ? -1.913 2.780 -20.558 1.00 93.06 296 THR A O 1
ATOM 2368 N N . SER A 1 297 ? -2.365 2.336 -22.700 1.00 90.69 297 SER A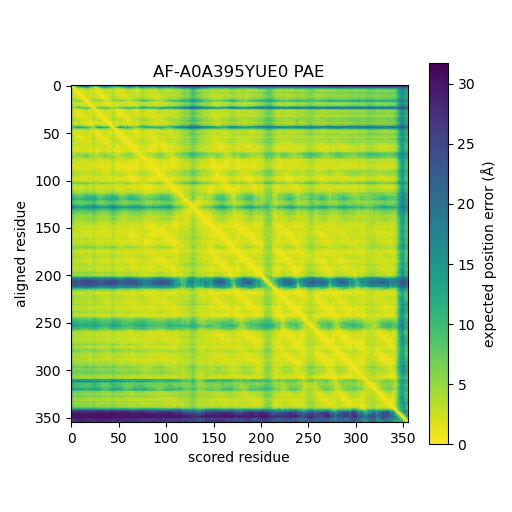 N 1
ATOM 2369 C CA . SER A 1 297 ? -2.820 3.702 -22.998 1.00 90.69 297 SER A CA 1
ATOM 2370 C C . SER A 1 297 ? -4.090 4.084 -22.233 1.00 90.69 297 SER A C 1
ATOM 2372 O O . SER A 1 297 ? -4.240 5.252 -21.881 1.00 90.69 297 SER A O 1
ATOM 2374 N N . SER A 1 298 ? -4.958 3.116 -21.911 1.00 89.44 298 SER A N 1
ATOM 2375 C CA . SER A 1 298 ? -6.169 3.326 -21.105 1.00 89.44 298 SER A CA 1
ATOM 2376 C C . SER A 1 298 ? -5.889 3.776 -19.673 1.00 89.44 298 SER A C 1
ATOM 2378 O O . SER A 1 298 ? -6.790 4.300 -19.031 1.00 89.44 298 SER A O 1
ATOM 2380 N N . ILE A 1 299 ? -4.660 3.590 -19.181 1.00 91.19 299 ILE A N 1
ATOM 2381 C CA . ILE A 1 299 ? -4.233 4.049 -17.857 1.00 91.19 299 ILE A CA 1
ATOM 2382 C C . ILE A 1 299 ? -3.100 5.085 -17.930 1.00 91.19 299 ILE A C 1
ATOM 2384 O O . ILE A 1 299 ? -2.341 5.281 -16.985 1.00 91.19 299 ILE A O 1
ATOM 2388 N N . HIS A 1 300 ? -2.970 5.770 -19.073 1.00 90.31 300 HIS A N 1
ATOM 2389 C CA . HIS A 1 300 ? -1.924 6.770 -19.314 1.00 90.31 300 HIS A CA 1
ATOM 2390 C C . HIS A 1 300 ? -0.505 6.235 -19.088 1.00 90.31 300 HIS A C 1
ATOM 2392 O O . HIS A 1 300 ? 0.332 6.935 -18.514 1.00 90.31 300 HIS A O 1
ATOM 2398 N N . GLY A 1 301 ? -0.244 5.000 -19.524 1.00 89.38 301 GLY A N 1
ATOM 2399 C CA . GLY A 1 301 ? 0.966 4.276 -19.165 1.00 89.38 301 GLY A CA 1
ATOM 2400 C C . GLY A 1 301 ? 2.279 5.027 -19.395 1.00 89.38 301 GLY A C 1
ATOM 2401 O O . GLY A 1 301 ? 2.477 5.663 -20.440 1.00 89.38 301 GLY A O 1
ATOM 2402 N N . THR A 1 302 ? 3.210 4.860 -18.457 1.00 87.88 302 THR A N 1
ATOM 2403 C CA . THR A 1 302 ? 4.559 5.452 -18.437 1.00 87.88 302 THR A CA 1
ATOM 2404 C C . THR A 1 302 ? 5.609 4.348 -18.406 1.00 87.88 302 THR A C 1
ATOM 2406 O O . THR A 1 302 ? 5.377 3.299 -17.818 1.00 87.88 302 THR A O 1
ATOM 2409 N N . ALA A 1 303 ? 6.738 4.556 -19.091 1.00 86.81 303 ALA A N 1
ATOM 2410 C CA . ALA A 1 303 ? 7.834 3.583 -19.136 1.00 86.81 303 ALA A CA 1
ATOM 2411 C C . ALA A 1 303 ? 8.285 3.178 -17.720 1.00 86.81 303 ALA A C 1
ATOM 2413 O O . ALA A 1 303 ? 8.303 4.052 -16.848 1.00 86.81 303 ALA A O 1
ATOM 2414 N N . PRO A 1 304 ? 8.686 1.914 -17.490 1.00 88.44 304 PRO A N 1
ATOM 2415 C CA . PRO A 1 304 ? 8.873 0.828 -18.465 1.00 88.44 304 PRO A CA 1
ATOM 2416 C C . PRO A 1 304 ? 7.614 0.138 -19.000 1.00 88.44 304 PRO A C 1
ATOM 2418 O O . PRO A 1 304 ? 7.689 -0.373 -20.108 1.00 88.44 304 PRO A O 1
ATOM 2421 N N . LYS A 1 305 ? 6.448 0.247 -18.343 1.00 91.19 305 LYS A N 1
ATOM 2422 C CA . LYS A 1 305 ? 5.150 -0.322 -18.800 1.00 91.19 305 LYS A CA 1
ATOM 2423 C C . LYS A 1 305 ? 5.066 -1.854 -18.745 1.00 91.19 305 LYS A C 1
ATOM 2425 O O . LYS A 1 305 ? 4.412 -2.462 -19.597 1.00 91.19 305 LYS A O 1
ATOM 2430 N N . SER A 1 306 ? 5.702 -2.474 -17.758 1.00 92.56 306 SER A N 1
ATOM 2431 C CA . SER A 1 306 ? 5.817 -3.934 -17.698 1.00 92.56 306 SER A CA 1
ATOM 2432 C C . SER A 1 306 ? 4.923 -4.562 -16.636 1.00 92.56 306 SER A C 1
ATOM 2434 O O . SER A 1 306 ? 4.629 -3.957 -15.614 1.00 92.56 306 SER A O 1
ATOM 2436 N N . ALA A 1 307 ? 4.484 -5.803 -16.811 1.00 94.31 307 ALA A N 1
ATOM 2437 C CA . ALA A 1 307 ? 3.868 -6.526 -15.704 1.00 94.31 307 ALA A CA 1
ATOM 2438 C C . ALA A 1 307 ? 4.898 -6.790 -14.597 1.00 94.31 307 ALA A C 1
ATOM 2440 O O . ALA A 1 307 ? 4.620 -6.499 -13.435 1.00 94.31 307 ALA A O 1
ATOM 2441 N N . ILE A 1 308 ? 6.097 -7.251 -14.958 1.00 95.31 308 ILE A N 1
ATOM 2442 C CA . ILE A 1 308 ? 7.236 -7.369 -14.042 1.00 95.31 308 ILE A CA 1
ATOM 2443 C C . ILE A 1 308 ? 8.455 -6.681 -14.651 1.00 95.31 308 ILE A C 1
ATOM 2445 O O . ILE A 1 308 ? 8.755 -6.868 -15.827 1.00 95.31 308 ILE A O 1
ATOM 2449 N N . ASP A 1 309 ? 9.168 -5.912 -13.844 1.00 92.88 309 ASP A N 1
ATOM 2450 C CA . ASP A 1 309 ? 10.396 -5.234 -14.227 1.00 92.88 309 ASP A CA 1
ATOM 2451 C C . ASP A 1 309 ? 11.533 -5.606 -13.277 1.00 92.88 309 ASP A C 1
ATOM 2453 O O . ASP A 1 309 ? 11.469 -5.354 -12.072 1.00 92.88 309 ASP A O 1
ATOM 2457 N N . PHE A 1 310 ? 12.568 -6.248 -13.810 1.00 89.94 310 PHE A N 1
ATOM 2458 C CA . PHE A 1 310 ? 13.791 -6.545 -13.076 1.00 89.94 310 PHE A CA 1
ATOM 2459 C C . PHE A 1 310 ? 14.731 -5.339 -13.220 1.00 89.94 310 PHE A C 1
ATOM 2461 O O . PHE A 1 310 ? 15.508 -5.244 -14.163 1.00 89.94 310 PHE A O 1
ATOM 2468 N N . GLU A 1 311 ? 14.624 -4.388 -12.289 1.00 83.31 311 GLU A N 1
ATOM 2469 C CA . GLU A 1 311 ? 15.194 -3.033 -12.409 1.00 83.31 311 GLU A CA 1
ATOM 2470 C C . GLU A 1 311 ? 16.287 -2.766 -11.343 1.00 83.31 311 GLU A C 1
ATOM 2472 O O . GLU A 1 311 ? 16.153 -1.843 -10.534 1.00 83.31 311 GLU A O 1
ATOM 2477 N N . PRO A 1 312 ? 17.397 -3.539 -11.264 1.00 81.06 312 PRO A N 1
ATOM 2478 C CA . PRO A 1 312 ? 18.509 -3.207 -10.378 1.00 81.06 312 PRO A CA 1
ATOM 2479 C C . PRO A 1 312 ? 19.379 -2.108 -11.023 1.00 81.06 312 PRO A C 1
ATOM 2481 O O . PRO A 1 312 ? 20.576 -2.295 -11.232 1.00 81.06 312 PRO A O 1
ATOM 2484 N N . ASP A 1 313 ? 18.783 -0.963 -11.374 1.00 75.19 313 ASP A N 1
ATOM 2485 C CA . ASP A 1 313 ? 19.390 0.115 -12.182 1.00 75.19 313 ASP A CA 1
ATOM 2486 C C . ASP A 1 313 ? 20.770 0.561 -11.686 1.00 75.19 313 ASP A C 1
ATOM 2488 O O . ASP A 1 313 ? 21.673 0.880 -12.464 1.00 75.19 313 ASP A O 1
ATOM 2492 N N . GLU A 1 314 ? 20.945 0.534 -10.369 1.00 78.38 314 GLU A N 1
ATOM 2493 C CA . GLU A 1 314 ? 22.132 1.022 -9.684 1.00 78.38 314 GLU A CA 1
ATOM 2494 C C . GLU A 1 314 ? 23.183 -0.087 -9.436 1.00 78.38 314 GLU A C 1
ATOM 2496 O O . GLU A 1 314 ? 24.194 0.149 -8.773 1.00 78.38 314 GLU A O 1
ATOM 2501 N N . ILE A 1 315 ? 23.010 -1.295 -10.000 1.00 80.75 315 ILE A N 1
ATOM 2502 C CA . ILE A 1 315 ? 23.878 -2.471 -9.763 1.00 80.75 315 ILE A CA 1
ATOM 2503 C C . ILE A 1 315 ? 25.349 -2.230 -10.121 1.00 80.75 315 ILE A C 1
ATOM 2505 O O . ILE A 1 315 ? 26.244 -2.833 -9.534 1.00 80.75 315 ILE A O 1
ATOM 2509 N N . ARG A 1 316 ? 25.635 -1.319 -11.060 1.00 80.56 316 ARG A N 1
ATOM 2510 C CA . ARG A 1 316 ? 27.018 -0.949 -11.414 1.00 80.56 316 ARG A CA 1
ATOM 2511 C C . ARG A 1 316 ? 27.757 -0.274 -10.261 1.00 80.56 316 ARG A C 1
ATOM 2513 O O . ARG A 1 316 ? 28.971 -0.421 -10.157 1.00 80.56 316 ARG A O 1
ATOM 2520 N N . TRP A 1 317 ? 27.038 0.478 -9.432 1.00 79.94 317 TRP A N 1
ATOM 2521 C CA . TRP A 1 317 ? 27.590 1.183 -8.276 1.00 79.94 317 TRP A CA 1
ATOM 2522 C C . TRP A 1 317 ? 27.366 0.413 -6.971 1.00 79.94 317 TRP A C 1
ATOM 2524 O O . TRP A 1 317 ? 28.172 0.534 -6.050 1.00 79.94 317 TRP A O 1
ATOM 2534 N N . PHE A 1 318 ? 26.314 -0.405 -6.916 1.00 79.50 318 PHE A N 1
ATOM 2535 C CA . PHE A 1 318 ? 25.906 -1.188 -5.752 1.00 79.50 318 PHE A CA 1
ATOM 2536 C C . PHE A 1 318 ? 25.685 -2.656 -6.156 1.00 79.50 318 PHE A C 1
ATOM 2538 O O . PHE A 1 318 ? 24.543 -3.104 -6.245 1.00 79.50 318 PHE A O 1
ATOM 2545 N N . PRO A 1 319 ? 26.745 -3.431 -6.448 1.00 80.19 319 PRO A N 1
ATOM 2546 C CA . PRO A 1 319 ? 26.617 -4.792 -6.979 1.00 80.19 319 PRO A CA 1
ATOM 2547 C C . PRO A 1 319 ? 25.808 -5.744 -6.084 1.00 80.19 319 PRO A C 1
ATOM 2549 O O . PRO A 1 319 ? 25.221 -6.707 -6.572 1.00 80.19 319 PRO A O 1
ATOM 2552 N N . GLU A 1 320 ? 25.735 -5.474 -4.781 1.00 77.00 320 GLU A N 1
ATOM 2553 C CA . GLU A 1 320 ? 24.941 -6.227 -3.810 1.00 77.00 320 GLU A CA 1
ATOM 2554 C C . GLU A 1 320 ? 23.421 -6.158 -4.030 1.00 77.00 320 GLU A C 1
ATOM 2556 O O . GLU A 1 320 ? 22.714 -7.025 -3.523 1.00 77.00 320 GLU A O 1
ATOM 2561 N N . ILE A 1 321 ? 22.912 -5.154 -4.757 1.00 77.94 321 ILE A N 1
ATOM 2562 C CA . ILE A 1 321 ? 21.464 -4.979 -4.990 1.00 77.94 321 ILE A CA 1
ATOM 2563 C C . ILE A 1 321 ? 20.951 -5.840 -6.144 1.00 77.94 321 ILE A C 1
ATOM 2565 O O . ILE A 1 321 ? 19.771 -5.776 -6.483 1.00 77.94 321 ILE A O 1
ATOM 2569 N N . GLY A 1 322 ? 21.849 -6.582 -6.797 1.00 82.44 322 GLY A N 1
ATOM 2570 C CA . GLY A 1 322 ? 21.507 -7.395 -7.947 1.00 82.44 322 GLY A CA 1
ATOM 2571 C C . GLY A 1 322 ? 20.396 -8.391 -7.638 1.00 82.44 322 GLY A C 1
ATOM 2572 O O . GLY A 1 322 ? 20.273 -8.905 -6.525 1.00 82.44 322 GLY A O 1
ATOM 2573 N N . ASN A 1 323 ? 19.614 -8.699 -8.666 1.00 87.56 323 ASN A N 1
ATOM 2574 C CA . ASN A 1 323 ? 18.556 -9.690 -8.580 1.00 87.56 323 ASN A CA 1
ATOM 2575 C C . ASN A 1 323 ? 19.156 -11.099 -8.468 1.00 87.56 323 ASN A C 1
ATOM 2577 O O . ASN A 1 323 ? 19.486 -11.747 -9.463 1.00 87.56 323 ASN A O 1
ATOM 2581 N N . VAL A 1 324 ? 19.324 -11.574 -7.230 1.00 86.75 324 VAL A N 1
ATOM 2582 C CA . VAL A 1 324 ? 19.901 -12.889 -6.907 1.00 86.75 324 VAL A CA 1
ATOM 2583 C C . VAL A 1 324 ? 18.817 -13.818 -6.376 1.00 86.75 324 VAL A C 1
ATOM 2585 O O . VAL A 1 324 ? 18.085 -13.460 -5.456 1.00 86.75 324 VAL A O 1
ATOM 2588 N N . ASN A 1 325 ? 18.751 -15.037 -6.922 1.00 90.31 325 ASN A N 1
ATOM 2589 C CA . ASN A 1 325 ? 17.737 -16.040 -6.572 1.00 90.31 325 ASN A CA 1
ATOM 2590 C C . ASN A 1 325 ? 16.306 -15.487 -6.711 1.00 90.31 325 ASN A C 1
ATOM 2592 O O . ASN A 1 325 ? 15.495 -15.533 -5.786 1.00 90.31 325 ASN A O 1
ATOM 2596 N N . VAL A 1 326 ? 16.025 -14.931 -7.887 1.00 91.56 326 VAL A N 1
ATOM 2597 C CA . VAL A 1 326 ? 14.702 -14.440 -8.261 1.00 91.56 326 VAL A CA 1
ATOM 2598 C C . VAL A 1 326 ? 14.025 -15.478 -9.147 1.00 91.56 326 VAL A C 1
ATOM 2600 O O . VAL A 1 326 ? 14.591 -15.921 -10.146 1.00 91.56 326 VAL A O 1
ATOM 2603 N N . GLN A 1 327 ? 12.829 -15.906 -8.757 1.00 92.62 327 GLN A N 1
ATOM 2604 C CA . GLN A 1 327 ? 12.075 -16.959 -9.427 1.00 92.62 327 GLN A CA 1
ATOM 2605 C C . GLN A 1 327 ? 10.688 -16.452 -9.804 1.00 92.62 327 GLN A C 1
ATOM 2607 O O . GLN A 1 327 ? 9.962 -15.923 -8.964 1.00 92.62 327 GLN A O 1
ATOM 2612 N N . MET A 1 328 ? 10.296 -16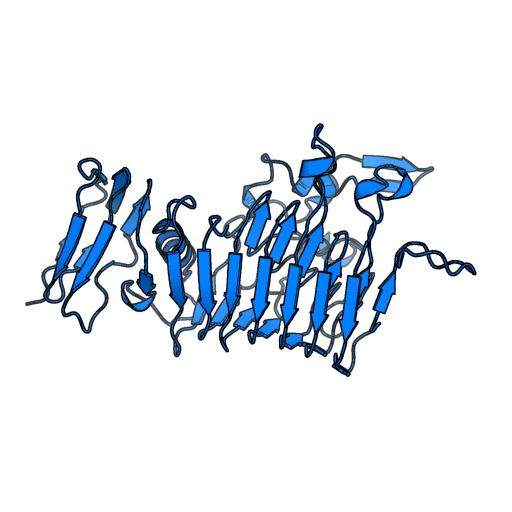.685 -11.054 1.00 92.56 328 MET A N 1
ATOM 2613 C CA . MET A 1 328 ? 8.938 -16.462 -11.537 1.00 92.56 328 MET A CA 1
ATOM 2614 C C . MET A 1 328 ? 8.355 -17.786 -12.034 1.00 92.56 328 MET A C 1
ATOM 2616 O O . MET A 1 328 ? 8.982 -18.465 -12.848 1.00 92.56 328 MET A O 1
ATOM 2620 N N . ARG A 1 329 ? 7.161 -18.171 -11.569 1.00 94.12 329 ARG A N 1
ATOM 2621 C CA . ARG A 1 329 ? 6.515 -19.426 -11.996 1.00 94.12 329 ARG A CA 1
ATOM 2622 C C . ARG A 1 329 ? 4.995 -19.352 -12.000 1.00 94.12 329 ARG A C 1
ATOM 2624 O O . ARG A 1 329 ? 4.398 -18.698 -11.157 1.00 94.12 329 ARG A O 1
ATOM 2631 N N . TYR A 1 330 ? 4.360 -20.042 -12.945 1.00 96.62 330 TYR A N 1
ATOM 2632 C CA . TYR A 1 330 ? 2.895 -20.154 -13.030 1.00 96.62 330 TYR A CA 1
ATOM 2633 C C . TYR A 1 330 ? 2.150 -18.804 -13.042 1.00 96.62 330 TYR A C 1
ATOM 2635 O O . TYR A 1 330 ? 1.026 -18.704 -12.557 1.00 96.62 330 TYR A O 1
ATOM 2643 N N . CYS A 1 331 ? 2.778 -17.753 -13.575 1.00 95.44 331 CYS A N 1
ATOM 2644 C CA . CYS A 1 331 ? 2.150 -16.444 -13.732 1.00 95.44 331 CYS A CA 1
ATOM 2645 C C . CYS A 1 331 ? 1.407 -16.363 -15.068 1.00 95.44 331 CYS A C 1
ATOM 2647 O O . CYS A 1 331 ? 1.804 -16.993 -16.051 1.00 95.44 331 CYS A O 1
ATOM 2649 N N . ARG A 1 332 ? 0.328 -15.581 -15.103 1.00 95.44 332 ARG A N 1
ATOM 2650 C CA . ARG A 1 332 ? -0.478 -15.352 -16.305 1.00 95.44 332 ARG A CA 1
ATOM 2651 C C . ARG A 1 332 ? -0.501 -13.869 -16.634 1.00 95.44 332 ARG A C 1
ATOM 2653 O O . ARG A 1 332 ? -0.813 -13.059 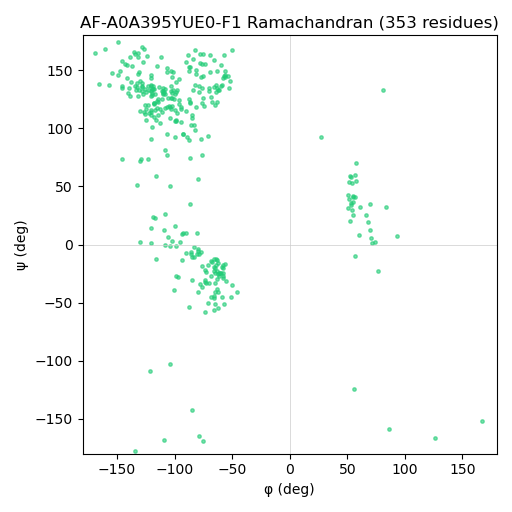-15.769 1.00 95.44 332 ARG A O 1
ATOM 2660 N N . PHE A 1 333 ? -0.258 -13.550 -17.897 1.00 96.50 333 PHE A N 1
ATOM 2661 C CA . PHE A 1 333 ? -0.193 -12.186 -18.399 1.00 96.50 333 PHE A CA 1
ATOM 2662 C C . PHE A 1 333 ? -1.267 -11.955 -19.462 1.00 96.50 333 PHE A C 1
ATOM 2664 O O . PHE A 1 333 ? -1.473 -12.803 -20.332 1.00 96.50 333 PHE A O 1
ATOM 2671 N N . ILE A 1 334 ? -1.990 -10.840 -19.368 1.00 94.69 334 ILE A N 1
ATOM 2672 C CA . ILE A 1 334 ? -3.020 -10.449 -20.333 1.00 94.69 334 ILE A CA 1
ATOM 2673 C C . ILE A 1 334 ? -2.930 -8.948 -20.599 1.00 94.69 334 ILE A C 1
ATOM 2675 O O . ILE A 1 334 ? -3.026 -8.143 -19.682 1.00 94.69 334 ILE A O 1
ATOM 2679 N N . ASN A 1 335 ? -2.851 -8.550 -21.869 1.00 94.94 335 ASN A N 1
ATOM 2680 C CA . ASN A 1 335 ? -3.006 -7.153 -22.294 1.00 94.94 335 ASN A CA 1
ATOM 2681 C C . ASN A 1 335 ? -2.066 -6.147 -21.593 1.00 94.94 335 ASN A C 1
ATOM 2683 O O . ASN A 1 335 ? -2.399 -4.967 -21.503 1.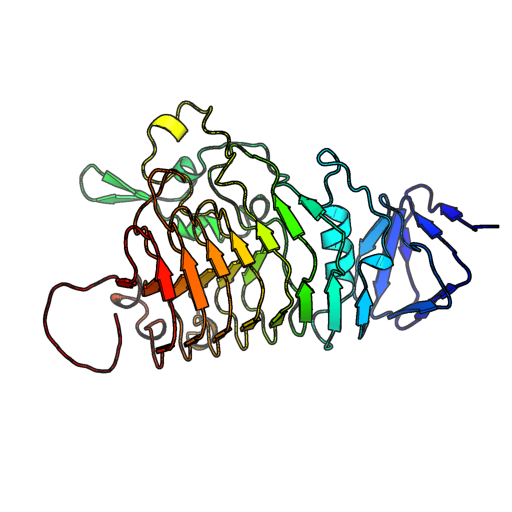00 94.94 335 ASN A O 1
ATOM 2687 N N . ASN A 1 336 ? -0.909 -6.583 -21.091 1.00 91.94 336 ASN A N 1
ATOM 2688 C CA . ASN A 1 336 ? 0.147 -5.671 -20.653 1.00 91.94 336 ASN A CA 1
ATOM 2689 C C . ASN A 1 336 ? 0.870 -5.119 -21.887 1.00 91.94 336 ASN A C 1
ATOM 2691 O O . ASN A 1 336 ? 0.873 -5.758 -22.940 1.00 91.94 336 ASN A O 1
ATOM 2695 N N . ILE A 1 337 ? 1.496 -3.948 -21.775 1.00 93.19 337 ILE A N 1
ATOM 2696 C CA . ILE A 1 337 ? 2.366 -3.464 -22.859 1.00 93.19 337 ILE A CA 1
ATOM 2697 C C . ILE A 1 337 ? 3.616 -4.338 -22.975 1.00 93.19 337 ILE A C 1
ATOM 2699 O O . ILE A 1 337 ? 3.978 -4.747 -24.079 1.00 93.19 337 ILE A O 1
ATOM 2703 N N . HIS A 1 338 ? 4.235 -4.661 -21.842 1.00 90.62 338 HIS A N 1
ATOM 2704 C CA . HIS A 1 338 ? 5.285 -5.666 -21.743 1.00 90.62 338 HIS A CA 1
ATOM 2705 C C . HIS A 1 338 ? 4.952 -6.630 -20.605 1.00 90.62 338 HIS A C 1
ATOM 2707 O O . HIS A 1 338 ? 4.462 -6.214 -19.559 1.00 90.62 338 HIS A O 1
ATOM 2713 N N . ASP A 1 339 ? 5.212 -7.922 -20.784 1.00 89.31 339 ASP A N 1
ATOM 2714 C CA . ASP A 1 339 ? 5.038 -8.889 -19.695 1.00 89.31 339 ASP A CA 1
ATOM 2715 C C . ASP A 1 339 ? 6.237 -8.850 -18.743 1.00 89.31 339 ASP A C 1
ATOM 2717 O O . ASP A 1 339 ? 6.079 -8.869 -17.524 1.00 89.31 339 ASP A O 1
ATOM 2721 N N . ILE A 1 340 ? 7.444 -8.744 -19.301 1.00 88.69 340 ILE A N 1
ATOM 2722 C CA . ILE A 1 340 ? 8.693 -8.693 -18.545 1.00 88.69 340 ILE A CA 1
ATOM 2723 C C . ILE A 1 340 ? 9.618 -7.658 -19.184 1.00 88.69 340 ILE A C 1
ATOM 2725 O O . ILE A 1 340 ? 9.790 -7.659 -20.405 1.00 88.69 340 ILE A O 1
ATOM 2729 N N . SER A 1 341 ? 10.239 -6.814 -18.363 1.00 83.69 341 SER A N 1
ATOM 2730 C CA . SER A 1 341 ? 11.390 -5.990 -18.740 1.00 83.69 341 SER A CA 1
ATOM 2731 C C . SER A 1 341 ? 12.542 -6.152 -17.758 1.00 83.69 341 SER A C 1
ATOM 2733 O O . SER A 1 341 ? 12.426 -6.807 -16.720 1.00 83.69 341 SER A O 1
ATOM 2735 N N . SER A 1 342 ? 13.680 -5.602 -18.160 1.00 77.31 342 SER A N 1
ATOM 2736 C CA . SER A 1 342 ? 14.921 -5.652 -17.419 1.00 77.31 342 SER A CA 1
ATOM 2737 C C . SER A 1 342 ? 15.815 -4.489 -17.855 1.00 77.31 342 SER A C 1
ATOM 2739 O O . SER A 1 342 ? 15.947 -4.215 -19.060 1.00 77.31 342 SER A O 1
ATOM 2741 N N . THR A 1 343 ? 16.461 -3.826 -16.899 1.00 62.16 343 THR A N 1
ATOM 2742 C CA . THR A 1 343 ? 17.507 -2.850 -17.213 1.00 62.16 343 THR A CA 1
ATOM 2743 C C . THR A 1 343 ? 18.801 -3.601 -17.539 1.00 62.16 343 THR A C 1
ATOM 2745 O O . THR A 1 343 ? 19.224 -4.466 -16.786 1.00 62.16 343 THR A O 1
ATOM 2748 N N . PHE A 1 344 ? 19.455 -3.238 -18.652 1.00 50.91 344 PHE A N 1
ATOM 2749 C CA . PHE A 1 344 ? 20.713 -3.802 -19.199 1.00 50.91 344 PHE A CA 1
ATOM 2750 C C . PHE A 1 344 ? 20.635 -4.937 -20.236 1.00 50.91 344 PHE A C 1
ATOM 2752 O O . PHE A 1 344 ? 21.689 -5.382 -20.691 1.00 50.91 344 PHE A O 1
ATOM 2759 N N . ASN A 1 345 ? 19.464 -5.313 -20.759 1.00 43.66 345 ASN A N 1
ATOM 2760 C CA . ASN A 1 345 ? 19.398 -6.254 -21.888 1.00 43.66 345 ASN A CA 1
ATOM 2761 C C . ASN A 1 345 ? 19.770 -5.625 -23.254 1.00 43.66 345 ASN A C 1
ATOM 2763 O O . ASN A 1 345 ? 18.925 -5.365 -24.106 1.00 43.66 345 ASN A O 1
ATOM 2767 N N . ASN A 1 346 ? 21.078 -5.438 -23.470 1.00 33.34 346 ASN A N 1
ATOM 2768 C CA . ASN A 1 346 ? 21.733 -5.522 -24.779 1.00 33.34 346 ASN A CA 1
ATOM 2769 C C . ASN A 1 346 ? 22.820 -6.625 -24.719 1.00 33.34 346 ASN A C 1
ATOM 2771 O O . ASN A 1 346 ? 23.979 -6.332 -24.445 1.00 33.34 346 ASN A O 1
ATOM 2775 N N . LEU A 1 347 ? 22.410 -7.855 -25.067 1.00 33.16 347 LEU A N 1
ATOM 2776 C CA . LEU A 1 347 ? 23.186 -9.009 -25.582 1.00 33.16 347 LEU A CA 1
ATOM 2777 C C . LEU A 1 347 ? 23.985 -9.947 -24.636 1.00 33.16 347 LEU A C 1
ATOM 2779 O O . LEU A 1 347 ? 24.801 -9.524 -23.829 1.00 33.16 347 LEU A O 1
ATOM 2783 N N . TYR A 1 348 ? 23.768 -11.251 -24.906 1.00 33.59 348 TYR A N 1
ATOM 2784 C CA . TYR A 1 348 ? 24.575 -12.474 -24.708 1.00 33.59 348 TYR A CA 1
ATOM 2785 C C . TYR A 1 348 ? 25.614 -12.514 -23.571 1.00 33.59 348 TYR A C 1
ATOM 2787 O O . TYR A 1 348 ? 26.790 -12.272 -23.820 1.00 33.59 348 TYR A O 1
ATOM 2795 N N . ASP A 1 349 ? 25.211 -13.005 -22.393 1.00 31.89 349 ASP A N 1
ATOM 2796 C CA . ASP A 1 349 ? 25.885 -14.122 -21.701 1.00 31.89 349 ASP A CA 1
ATOM 2797 C C . ASP A 1 349 ? 24.994 -14.685 -20.570 1.00 31.89 349 ASP A C 1
ATOM 2799 O O . ASP A 1 349 ? 24.357 -13.943 -19.823 1.00 31.89 349 ASP A O 1
ATOM 2803 N N . TYR A 1 350 ? 24.945 -16.013 -20.446 1.00 41.44 350 TYR A N 1
ATOM 2804 C CA . TYR A 1 350 ? 24.285 -16.741 -19.362 1.00 41.44 350 TYR A CA 1
ATOM 2805 C C . TYR A 1 350 ? 25.228 -16.792 -18.150 1.00 41.44 350 TYR A C 1
ATOM 2807 O O . TYR A 1 350 ? 26.094 -17.660 -18.057 1.00 41.44 350 TYR A O 1
ATOM 2815 N N . GLY A 1 351 ? 25.025 -15.901 -17.175 1.00 35.59 351 GLY A N 1
ATOM 2816 C CA . GLY A 1 351 ? 25.872 -15.824 -15.981 1.00 35.59 351 GLY A CA 1
ATOM 2817 C C . GLY A 1 351 ? 25.133 -15.430 -14.701 1.00 35.59 351 GLY A C 1
ATOM 2818 O O . GLY A 1 351 ? 25.320 -14.333 -14.199 1.00 35.59 351 GLY A O 1
ATOM 2819 N N . LYS A 1 352 ? 24.335 -16.351 -14.140 1.00 43.19 352 LYS A N 1
ATOM 2820 C CA . LYS A 1 352 ? 23.792 -16.391 -12.753 1.00 43.19 352 LYS A CA 1
ATOM 2821 C C . LYS A 1 352 ? 22.951 -15.217 -12.213 1.00 43.19 352 LYS A C 1
ATOM 2823 O O . LYS A 1 352 ? 22.349 -15.398 -11.156 1.00 43.19 352 LYS A O 1
ATOM 2828 N N . ILE A 1 353 ? 22.862 -14.075 -12.884 1.00 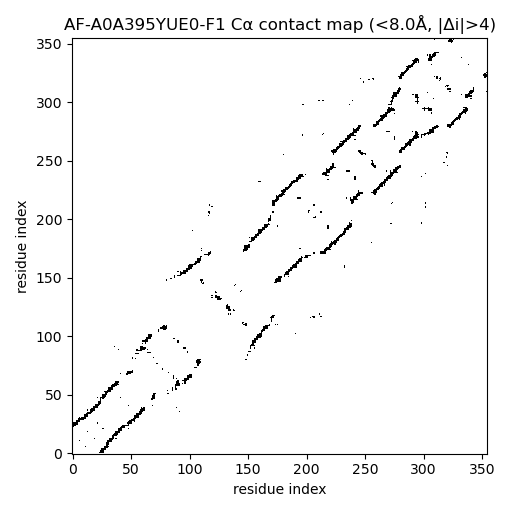40.31 353 ILE A N 1
ATOM 2829 C CA . ILE A 1 353 ? 22.074 -12.918 -12.440 1.00 40.31 353 ILE A CA 1
ATOM 2830 C C . ILE A 1 353 ? 21.128 -12.546 -13.578 1.00 40.31 353 ILE A C 1
ATOM 2832 O O . ILE A 1 353 ? 21.576 -12.266 -14.686 1.00 40.31 353 ILE A O 1
ATOM 2836 N N . ALA A 1 354 ? 19.822 -12.587 -13.313 1.00 38.91 354 ALA A N 1
ATOM 2837 C CA . ALA A 1 354 ? 18.831 -12.028 -14.221 1.00 38.91 354 ALA A CA 1
ATOM 2838 C C . ALA A 1 354 ? 18.867 -10.508 -14.034 1.00 38.91 354 ALA A C 1
ATOM 2840 O O . ALA A 1 354 ? 18.240 -9.980 -13.115 1.00 38.91 354 ALA A O 1
ATOM 2841 N N . THR A 1 355 ? 19.697 -9.830 -14.827 1.00 42.22 355 THR A N 1
ATOM 2842 C CA . THR A 1 355 ? 19.541 -8.391 -15.048 1.00 42.22 355 THR A CA 1
ATOM 2843 C C . THR A 1 355 ? 18.335 -8.180 -15.906 1.00 42.22 355 THR A C 1
ATOM 2845 O O . THR A 1 355 ? 18.213 -8.916 -16.917 1.00 42.22 355 THR A O 1
#